Protein AF-A0A9X0B6I1-F1 (afdb_monomer_lite)

Foldseek 3Di:
DDDDDPDPDDDDVVVVVVVVVVVVVVVVVVVVPDPDDDDDDDDDDDPPPPPPPPPQDDDDPPVVVVVVPDDPDPDPPPLLVVLVVLLVVLFADPVCLLVLCVLLQNNDPVSVSQLVCVLVVNNDPPLPPPPPPDVPPDDDDDDPDDDPVCPVVVVVVSVVVVSVVSVNSSVSNVLLSVLVSLLVLLCVLVVCVVVPNDLVVSVVVVCVVPNVPDDSVLSVLSNQLSVVLVVQLVLCCVSPCPPVSVVSVSSSSSPPDRNSNNSNSVSVVCVVPPDDPPPPDDDDPDDDDDD

Structure (mmCIF, N/CA/C/O backbone):
data_AF-A0A9X0B6I1-F1
#
_entry.id   AF-A0A9X0B6I1-F1
#
loop_
_atom_site.group_PDB
_atom_site.id
_atom_site.type_symbol
_atom_site.label_atom_id
_atom_site.label_alt_id
_atom_site.label_comp_id
_atom_site.label_asym_id
_atom_site.label_entity_id
_atom_site.label_seq_id
_atom_site.pdbx_PDB_ins_code
_atom_site.Cartn_x
_atom_site.Cartn_y
_atom_site.Cartn_z
_atom_site.occupancy
_atom_site.B_iso_or_equiv
_atom_site.auth_seq_id
_atom_site.auth_comp_id
_atom_site.auth_asym_id
_atom_site.auth_atom_id
_atom_site.pdbx_PDB_model_num
ATOM 1 N N . MET A 1 1 ? -23.312 -19.377 19.115 1.00 42.31 1 MET A N 1
ATOM 2 C CA . MET A 1 1 ? -22.927 -19.481 17.690 1.00 42.31 1 MET A CA 1
ATOM 3 C C . MET A 1 1 ? -21.408 -19.461 17.615 1.00 42.31 1 MET A C 1
ATOM 5 O O . MET A 1 1 ? -20.817 -18.448 17.965 1.00 42.31 1 MET A O 1
ATOM 9 N N . GLY A 1 2 ? -20.778 -20.598 17.305 1.00 50.81 2 GLY A N 1
ATOM 10 C CA . GLY A 1 2 ? -19.320 -20.675 17.167 1.00 50.81 2 GLY A CA 1
ATOM 11 C C . GLY A 1 2 ? -18.886 -19.967 15.888 1.00 50.81 2 GLY A C 1
ATOM 12 O O . GLY A 1 2 ? -19.530 -20.140 14.861 1.00 50.81 2 GLY A O 1
ATOM 13 N N . LYS A 1 3 ? -17.845 -19.133 15.957 1.00 65.69 3 LYS A N 1
ATOM 14 C CA . LYS A 1 3 ? -17.250 -18.519 14.764 1.00 65.69 3 LYS A CA 1
ATOM 15 C C . LYS A 1 3 ? -16.659 -19.635 13.905 1.00 65.69 3 LYS A C 1
ATOM 17 O O . LYS A 1 3 ? -15.822 -20.389 14.404 1.00 65.69 3 LYS A O 1
ATOM 22 N N . ASP A 1 4 ? -17.085 -19.731 12.650 1.00 81.00 4 ASP A N 1
ATOM 23 C CA . ASP A 1 4 ? -16.513 -20.690 11.711 1.00 81.00 4 ASP A CA 1
ATOM 24 C C . ASP A 1 4 ? -15.012 -20.426 11.562 1.00 81.00 4 ASP A C 1
ATOM 26 O O . ASP A 1 4 ? -14.565 -19.311 11.278 1.00 81.00 4 ASP A O 1
ATOM 30 N N . ARG A 1 5 ? -14.216 -21.461 11.830 1.00 83.94 5 ARG A N 1
ATOM 31 C CA . ARG A 1 5 ? -12.761 -21.417 11.704 1.00 83.94 5 ARG A CA 1
ATOM 32 C C . ARG A 1 5 ? -12.376 -21.759 10.272 1.00 83.94 5 ARG A C 1
ATOM 34 O O . ARG A 1 5 ? -12.898 -22.705 9.696 1.00 83.94 5 ARG A O 1
ATOM 41 N N . VAL A 1 6 ? -11.413 -21.014 9.731 1.00 87.56 6 VAL A N 1
ATOM 42 C CA . VAL A 1 6 ? -10.889 -21.180 8.362 1.00 87.56 6 VAL A CA 1
ATOM 43 C C . VAL A 1 6 ? -10.339 -22.589 8.109 1.00 87.56 6 VAL A C 1
ATOM 45 O O . VAL A 1 6 ? -10.430 -23.093 6.993 1.00 87.56 6 VAL A O 1
ATOM 48 N N . PHE A 1 7 ? -9.791 -23.245 9.135 1.00 89.81 7 PHE A N 1
ATOM 49 C CA . PHE A 1 7 ? -9.357 -24.638 9.051 1.00 89.81 7 PHE A CA 1
ATOM 50 C C . PHE A 1 7 ? -10.201 -25.529 9.965 1.00 89.81 7 PHE A C 1
ATOM 52 O O . PHE A 1 7 ? -10.558 -25.093 11.066 1.00 89.81 7 PHE A O 1
ATOM 59 N N . PRO A 1 8 ? -10.468 -26.786 9.559 1.00 87.00 8 PRO A N 1
ATOM 60 C CA . PRO A 1 8 ? -11.179 -27.759 10.380 1.00 87.00 8 PRO A CA 1
ATOM 61 C C . PRO A 1 8 ? -10.300 -28.187 11.565 1.00 87.00 8 PRO A C 1
ATOM 63 O O . PRO A 1 8 ? -9.662 -29.236 11.555 1.00 87.00 8 PRO A O 1
ATOM 66 N N . PHE A 1 9 ? -10.238 -27.342 12.593 1.00 91.19 9 PHE A N 1
ATOM 67 C CA . PHE A 1 9 ? -9.446 -27.546 13.801 1.00 91.19 9 PHE A CA 1
ATOM 68 C C . PHE A 1 9 ? -10.360 -27.600 15.027 1.00 91.19 9 PHE A C 1
ATOM 70 O O . PHE A 1 9 ? -11.044 -26.624 15.362 1.00 91.19 9 PHE A O 1
ATOM 77 N N . LYS A 1 10 ? -10.344 -28.741 15.722 1.00 91.81 10 LYS A N 1
ATOM 78 C CA . LYS A 1 10 ? -11.089 -28.965 16.966 1.00 91.81 10 LYS A CA 1
ATOM 79 C C . LYS A 1 10 ? -10.175 -28.675 18.159 1.00 91.81 10 LYS A C 1
ATOM 81 O O . LYS A 1 10 ? -9.172 -29.350 18.342 1.00 91.81 10 LYS A O 1
ATOM 86 N N . GLY A 1 11 ? -10.520 -27.672 18.964 1.00 91.19 11 GLY A N 1
ATOM 87 C CA . GLY A 1 11 ? -9.751 -27.289 20.155 1.00 91.19 11 GLY A CA 1
ATOM 88 C C . GLY A 1 11 ? -10.104 -25.888 20.664 1.00 91.19 11 GLY A C 1
ATOM 89 O O . GLY A 1 11 ? -10.863 -25.183 19.997 1.00 91.19 11 GLY A O 1
ATOM 90 N N . PRO A 1 12 ? -9.589 -25.454 21.824 1.00 94.81 12 PRO A N 1
ATOM 91 C CA . PRO A 1 12 ? -9.758 -24.079 22.297 1.00 94.81 12 PRO A CA 1
ATOM 92 C C . PRO A 1 12 ? -9.030 -23.080 21.380 1.00 94.81 12 PRO A C 1
ATOM 94 O O . PRO A 1 12 ? -8.124 -23.461 20.639 1.00 94.81 12 PRO A O 1
ATOM 97 N N . ASP A 1 13 ? -9.405 -21.798 21.433 1.00 86.94 13 ASP A N 1
ATOM 98 C CA . ASP A 1 13 ? -8.849 -20.756 20.548 1.00 86.94 13 ASP A CA 1
ATOM 99 C C . ASP A 1 13 ? -7.324 -20.632 20.655 1.00 86.94 13 ASP A C 1
ATOM 101 O O . ASP A 1 13 ? -6.655 -20.480 19.638 1.00 86.94 13 ASP A O 1
ATOM 105 N N . ARG A 1 14 ? -6.760 -20.803 21.857 1.00 88.94 14 ARG A N 1
ATOM 106 C CA . ARG A 1 14 ? -5.303 -20.809 22.069 1.00 88.94 14 ARG A CA 1
ATOM 107 C C . ARG A 1 14 ? -4.602 -21.880 21.226 1.00 88.94 14 ARG A C 1
ATOM 109 O O . ARG A 1 14 ? -3.645 -21.581 20.529 1.00 88.94 14 ARG A O 1
ATOM 116 N N . ALA A 1 15 ? -5.143 -23.098 21.210 1.00 90.88 15 ALA A N 1
ATOM 117 C CA . ALA A 1 15 ? -4.589 -24.188 20.411 1.00 90.88 15 ALA A CA 1
ATOM 118 C C . ALA A 1 15 ? -4.785 -23.963 18.899 1.00 90.88 15 ALA A C 1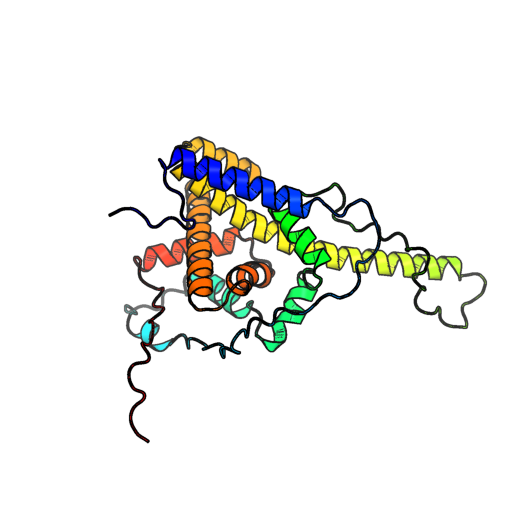
ATOM 120 O O . ALA A 1 15 ? -3.987 -24.441 18.096 1.00 90.88 15 ALA A O 1
ATOM 121 N N . TYR A 1 16 ? -5.834 -23.228 18.506 1.00 93.62 16 TYR A N 1
ATOM 122 C CA . TYR A 1 16 ? -6.054 -22.848 17.111 1.00 93.62 16 TYR A CA 1
ATOM 123 C C . TYR A 1 16 ? -5.037 -21.803 16.639 1.00 93.62 16 TYR A C 1
ATOM 125 O O . TYR A 1 16 ? -4.528 -21.920 15.527 1.00 93.62 16 TYR A O 1
ATOM 133 N N . ILE A 1 17 ? -4.690 -20.831 17.488 1.00 87.38 17 ILE A N 1
ATOM 134 C CA . ILE A 1 17 ? -3.626 -19.856 17.211 1.00 87.38 17 ILE A CA 1
ATOM 135 C C . ILE A 1 17 ? -2.279 -20.577 17.060 1.00 87.38 17 ILE A C 1
ATOM 137 O O . ILE A 1 17 ? -1.647 -20.434 16.016 1.00 87.38 17 ILE A O 1
ATOM 141 N N . ASP A 1 18 ? -1.910 -21.454 18.002 1.00 88.50 18 ASP A N 1
ATOM 142 C CA . ASP A 1 18 ? -0.667 -22.243 17.920 1.00 88.50 18 ASP A CA 1
ATOM 143 C C . ASP A 1 18 ? -0.601 -23.112 16.646 1.00 88.50 18 ASP A C 1
ATOM 145 O O . ASP A 1 18 ? 0.471 -23.384 16.095 1.00 88.50 18 ASP A O 1
ATOM 149 N N . TYR A 1 19 ? -1.755 -23.600 16.179 1.00 94.12 19 TYR A N 1
ATOM 150 C CA . TYR A 1 19 ? -1.877 -24.339 14.923 1.00 94.12 19 TYR A CA 1
ATOM 151 C C . TYR A 1 19 ? -1.638 -23.437 13.701 1.00 94.12 19 TYR A C 1
ATOM 153 O O . TYR A 1 19 ? -0.915 -23.830 12.780 1.00 94.12 19 TYR A O 1
ATOM 161 N N . LEU A 1 20 ? -2.205 -22.226 13.689 1.00 91.88 20 LEU A N 1
ATOM 162 C CA . LEU A 1 20 ? -2.000 -21.246 12.619 1.00 91.88 20 LEU A CA 1
ATOM 163 C C . LEU A 1 20 ? -0.543 -20.773 12.552 1.00 91.88 20 LEU A C 1
ATOM 165 O O . LEU A 1 20 ? 0.017 -20.706 11.458 1.00 91.88 20 LEU A O 1
ATOM 169 N N . GLU A 1 21 ? 0.091 -20.517 13.696 1.00 90.12 21 GLU A N 1
ATOM 170 C CA . GLU A 1 21 ? 1.505 -20.132 13.770 1.00 90.12 21 GLU A CA 1
ATOM 171 C C . GLU A 1 21 ? 2.414 -21.235 13.219 1.00 90.12 21 GLU A C 1
ATOM 173 O O . GLU A 1 21 ? 3.269 -20.970 12.373 1.00 90.12 21 GLU A O 1
ATOM 178 N N . ARG A 1 22 ? 2.177 -22.502 13.589 1.00 89.94 22 ARG A N 1
ATOM 179 C CA . ARG A 1 22 ? 2.925 -23.643 13.031 1.00 89.94 22 ARG A CA 1
ATOM 180 C C . ARG A 1 22 ? 2.744 -23.789 11.522 1.00 89.94 22 ARG A C 1
ATOM 182 O O . ARG A 1 22 ? 3.712 -24.070 10.811 1.00 89.94 22 ARG A O 1
ATOM 189 N N . ARG A 1 23 ? 1.527 -23.580 11.012 1.00 90.88 23 ARG A N 1
ATOM 190 C CA . ARG A 1 23 ? 1.243 -23.581 9.566 1.00 90.88 23 ARG A CA 1
ATOM 191 C C . ARG A 1 23 ? 1.975 -22.443 8.854 1.00 90.88 23 ARG A C 1
ATOM 193 O O . ARG A 1 23 ? 2.542 -22.682 7.790 1.00 90.88 23 ARG A O 1
ATOM 200 N N . LEU A 1 24 ? 2.013 -21.251 9.452 1.00 80.38 24 LEU A N 1
ATOM 201 C CA . LEU A 1 24 ? 2.740 -20.099 8.920 1.00 80.38 24 LEU A CA 1
ATOM 202 C C . LEU A 1 24 ? 4.250 -20.364 8.877 1.00 80.38 24 LEU A C 1
ATOM 204 O O . LEU A 1 24 ? 4.862 -20.174 7.831 1.00 80.38 24 LEU A O 1
ATOM 208 N N . VAL A 1 25 ? 4.836 -20.879 9.963 1.00 80.88 25 VAL A N 1
ATOM 209 C CA . VAL A 1 25 ? 6.259 -21.261 10.007 1.00 80.88 25 VAL A CA 1
ATOM 210 C C . VAL A 1 25 ? 6.568 -22.315 8.946 1.00 80.88 25 VAL A C 1
ATOM 212 O O . VAL A 1 25 ? 7.523 -22.157 8.199 1.00 80.88 25 VAL A O 1
ATOM 215 N N . THR A 1 26 ? 5.724 -23.341 8.802 1.00 84.81 26 THR A N 1
ATOM 216 C CA . THR A 1 26 ? 5.906 -24.390 7.782 1.00 84.81 26 THR A CA 1
ATOM 217 C C . THR A 1 26 ? 5.881 -23.815 6.362 1.00 84.81 26 THR A C 1
ATOM 219 O O . THR A 1 26 ? 6.725 -24.161 5.532 1.00 84.81 26 THR A O 1
ATOM 222 N N . ALA A 1 27 ? 4.946 -22.904 6.077 1.00 78.69 27 ALA A N 1
ATOM 223 C CA . ALA A 1 27 ? 4.870 -22.221 4.789 1.00 78.69 27 ALA A CA 1
ATOM 224 C C . ALA A 1 27 ? 6.106 -21.338 4.540 1.00 78.69 27 ALA A C 1
ATOM 226 O O . ALA A 1 27 ? 6.677 -21.371 3.452 1.00 78.69 27 ALA A O 1
ATOM 227 N N . LEU A 1 28 ? 6.569 -20.603 5.556 1.00 67.06 28 LEU A N 1
ATOM 228 C CA . LEU A 1 28 ? 7.768 -19.765 5.476 1.00 67.06 28 LEU A CA 1
ATOM 229 C C . LEU A 1 28 ? 9.053 -20.588 5.303 1.00 67.06 28 LEU A C 1
ATOM 231 O O . LEU A 1 28 ? 9.926 -20.189 4.535 1.00 67.06 28 LEU A O 1
ATOM 235 N N . SER A 1 29 ? 9.167 -21.745 5.957 1.00 73.25 29 SER A N 1
ATOM 236 C CA . SER A 1 29 ? 10.282 -22.682 5.774 1.00 73.25 29 SER A CA 1
ATOM 237 C C . SER A 1 29 ? 10.285 -23.292 4.375 1.00 73.25 29 SER A C 1
ATOM 239 O O . SER A 1 29 ? 11.340 -23.378 3.753 1.00 73.25 29 SER A O 1
ATOM 241 N N . SER A 1 30 ? 9.107 -23.629 3.842 1.00 70.00 30 SER A N 1
ATOM 242 C CA . SER A 1 30 ? 8.961 -24.100 2.456 1.00 70.00 30 SER A CA 1
ATOM 243 C C . SER A 1 30 ? 9.358 -23.017 1.445 1.00 70.00 30 SER A C 1
ATOM 245 O O . SER A 1 30 ? 9.932 -23.317 0.409 1.00 70.00 30 SER A O 1
ATOM 247 N N . LEU A 1 31 ? 9.131 -21.740 1.772 1.00 65.56 31 LEU A N 1
ATOM 248 C CA . LEU A 1 31 ? 9.563 -20.594 0.963 1.00 65.56 31 LEU A CA 1
ATOM 249 C C . LEU A 1 31 ? 11.071 -20.287 1.061 1.00 65.56 31 LEU A C 1
ATOM 251 O O . LEU A 1 31 ? 11.564 -19.458 0.291 1.00 65.56 31 LEU A O 1
ATOM 255 N N . ARG A 1 32 ? 11.799 -20.898 2.009 1.00 55.47 32 ARG A N 1
ATOM 256 C CA . ARG A 1 32 ? 13.251 -20.720 2.206 1.00 55.47 32 ARG A CA 1
ATOM 257 C C . ARG A 1 32 ? 14.106 -21.838 1.590 1.00 55.47 32 ARG A C 1
ATOM 259 O O . ARG A 1 32 ? 15.326 -21.697 1.566 1.00 55.47 32 ARG A O 1
ATOM 266 N N . LEU A 1 33 ? 13.508 -22.897 1.049 1.00 48.12 33 LEU A N 1
ATOM 267 C CA . LEU A 1 33 ? 14.216 -23.975 0.353 1.00 48.12 33 LEU A CA 1
ATOM 268 C C . LEU A 1 33 ? 14.240 -23.718 -1.157 1.00 48.12 33 LEU A C 1
ATOM 270 O O . LEU A 1 33 ? 13.407 -24.239 -1.879 1.00 48.12 33 LEU A O 1
ATOM 274 N N . ASP A 1 34 ? 15.167 -22.862 -1.594 1.00 44.84 34 ASP A N 1
ATOM 275 C CA . ASP A 1 34 ? 15.834 -23.000 -2.906 1.00 44.84 34 ASP A CA 1
ATOM 276 C C . ASP A 1 34 ? 17.056 -22.068 -3.032 1.00 44.84 34 ASP A C 1
ATOM 278 O O . ASP A 1 34 ? 17.356 -21.503 -4.082 1.00 44.84 34 ASP A O 1
ATOM 282 N N . GLN A 1 35 ? 17.795 -21.871 -1.932 1.00 48.09 35 GLN A N 1
ATOM 283 C CA . GLN A 1 35 ? 19.031 -21.074 -1.944 1.00 48.09 35 GLN A CA 1
ATOM 284 C C . GLN A 1 35 ? 20.317 -21.914 -2.054 1.00 48.09 35 GLN A C 1
ATOM 286 O O . GLN A 1 35 ? 21.412 -21.388 -1.882 1.00 48.09 35 GLN A O 1
ATOM 291 N N . GLY A 1 36 ? 20.206 -23.201 -2.387 1.00 45.06 36 GLY A N 1
ATOM 292 C CA . GLY A 1 36 ? 21.341 -24.071 -2.694 1.00 45.06 36 GLY A CA 1
ATOM 293 C C . GLY A 1 36 ? 20.919 -25.066 -3.762 1.00 45.06 36 GLY A C 1
ATOM 294 O O . GLY A 1 36 ? 20.049 -25.889 -3.509 1.00 45.06 36 GLY A O 1
ATOM 295 N N . GLY A 1 37 ? 21.463 -24.913 -4.969 1.00 52.09 37 GLY A N 1
ATOM 296 C CA . GLY A 1 37 ? 20.945 -25.567 -6.166 1.00 52.09 37 GLY A CA 1
ATOM 297 C C . GLY A 1 37 ? 20.970 -27.092 -6.139 1.00 52.09 37 GLY A C 1
ATOM 298 O O . GLY A 1 37 ? 21.821 -27.690 -5.490 1.00 52.09 37 GLY A O 1
ATOM 299 N N . LEU A 1 38 ? 20.066 -27.689 -6.922 1.00 38.25 38 LEU A N 1
ATOM 300 C CA . LEU A 1 38 ? 20.302 -28.866 -7.762 1.00 38.25 38 LEU A CA 1
ATOM 301 C C . LEU A 1 38 ? 19.107 -29.100 -8.705 1.00 38.25 38 LEU A C 1
ATOM 303 O O . LEU A 1 38 ? 17.953 -29.029 -8.303 1.00 38.25 38 LEU A O 1
ATOM 307 N N . SER A 1 39 ? 19.462 -29.373 -9.962 1.00 39.94 39 SER A N 1
ATOM 308 C CA . SER A 1 39 ? 18.790 -30.141 -11.017 1.00 39.94 39 SER A CA 1
ATOM 309 C C . SER A 1 39 ? 17.259 -30.204 -11.091 1.00 39.94 39 SER A C 1
ATOM 311 O O . SER A 1 39 ? 16.573 -30.774 -10.250 1.00 39.94 39 SER A O 1
ATOM 313 N N . ALA A 1 40 ? 16.765 -29.749 -12.245 1.00 38.12 40 ALA A N 1
ATOM 314 C CA . ALA A 1 40 ? 15.407 -29.942 -12.730 1.00 38.12 40 ALA A CA 1
ATOM 315 C C . ALA A 1 40 ? 14.939 -31.411 -12.635 1.00 38.12 40 ALA A C 1
ATOM 317 O O . ALA A 1 40 ? 15.606 -32.297 -13.180 1.00 38.12 40 ALA A O 1
ATOM 318 N N . PRO A 1 41 ? 13.762 -31.682 -12.044 1.00 41.16 41 PRO A N 1
ATOM 319 C CA . PRO A 1 41 ? 13.032 -32.906 -12.306 1.00 41.16 41 PRO A CA 1
ATOM 320 C C . PRO A 1 41 ? 12.219 -32.779 -13.603 1.00 41.16 41 PRO A C 1
ATOM 322 O O . PRO A 1 41 ? 11.643 -31.738 -13.917 1.00 41.16 41 PRO A O 1
ATOM 325 N N . ALA A 1 42 ? 12.197 -33.882 -14.349 1.00 41.84 42 ALA A N 1
ATOM 326 C CA . ALA A 1 42 ? 11.449 -34.096 -15.582 1.00 41.84 42 ALA A CA 1
ATOM 327 C C . ALA A 1 42 ? 9.927 -33.839 -15.428 1.00 41.84 42 ALA A C 1
ATOM 329 O O . ALA A 1 42 ? 9.389 -33.925 -14.321 1.00 41.84 42 ALA A O 1
ATOM 330 N N . PRO A 1 43 ? 9.213 -33.552 -16.535 1.00 47.28 43 PRO A N 1
ATOM 331 C CA . PRO A 1 43 ? 7.832 -33.090 -16.498 1.00 47.28 43 PRO A CA 1
ATOM 332 C C . PRO A 1 43 ? 6.874 -34.246 -16.195 1.00 47.28 43 PRO A C 1
ATOM 334 O O . PRO A 1 43 ? 6.673 -35.126 -17.029 1.00 47.28 43 PRO A O 1
ATOM 337 N N . TYR A 1 44 ? 6.233 -34.215 -15.026 1.00 37.34 44 TYR A N 1
ATOM 338 C CA . TYR A 1 44 ? 5.098 -35.084 -14.722 1.00 37.34 44 TYR A CA 1
ATOM 339 C C . TYR A 1 44 ? 3.798 -34.283 -14.611 1.00 37.34 44 TYR A C 1
ATOM 341 O O . TYR A 1 44 ? 3.627 -33.439 -13.739 1.00 37.34 44 TYR A O 1
ATOM 349 N N . ALA A 1 45 ? 2.920 -34.600 -15.565 1.00 37.00 45 ALA A N 1
ATOM 350 C CA . ALA A 1 45 ? 1.461 -34.596 -15.544 1.00 37.00 45 ALA A CA 1
ATOM 351 C C . ALA A 1 45 ? 0.739 -33.418 -14.862 1.00 37.00 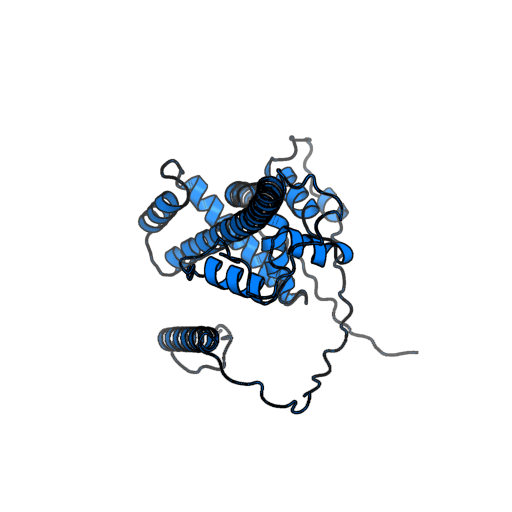45 ALA A C 1
ATOM 353 O O . ALA A 1 45 ? 0.539 -33.367 -13.651 1.00 37.00 45 ALA A O 1
ATOM 354 N N . SER A 1 46 ? 0.214 -32.534 -15.716 1.00 38.06 46 SER A N 1
ATOM 355 C CA . SER A 1 46 ? -0.845 -31.581 -15.386 1.00 38.06 46 SER A CA 1
ATOM 356 C C . SER A 1 46 ? -2.052 -32.277 -14.753 1.00 38.06 46 SER A C 1
ATOM 358 O O . SER A 1 46 ? -2.813 -32.959 -15.438 1.00 38.06 46 SER A O 1
ATOM 360 N N . HIS A 1 47 ? -2.306 -32.003 -13.475 1.00 36.59 47 HIS A N 1
ATOM 361 C CA . HIS A 1 47 ? -3.669 -32.016 -12.958 1.00 36.59 47 HIS A CA 1
ATOM 362 C C . HIS A 1 47 ? -4.348 -30.718 -13.393 1.00 36.59 47 HIS A C 1
ATOM 364 O O . HIS A 1 47 ? -4.279 -29.689 -12.722 1.00 36.59 47 HIS A O 1
ATOM 370 N N . ALA A 1 48 ? -4.987 -30.778 -14.561 1.00 34.59 48 ALA A N 1
ATOM 371 C CA . ALA A 1 48 ? -5.934 -29.777 -15.012 1.00 34.59 48 ALA A CA 1
ATOM 372 C C . ALA A 1 48 ? -7.139 -29.772 -14.058 1.00 34.59 48 ALA A C 1
ATOM 374 O O . ALA A 1 48 ? -8.127 -30.477 -14.259 1.00 34.59 48 ALA A O 1
ATOM 375 N N . HIS A 1 49 ? -7.069 -28.968 -13.000 1.00 35.47 49 HIS A N 1
ATOM 376 C CA . HIS A 1 49 ? -8.294 -28.423 -12.445 1.00 35.47 49 HIS A CA 1
ATOM 377 C C . HIS A 1 49 ? -8.832 -27.445 -13.482 1.00 35.47 49 HIS A C 1
ATOM 379 O O . HIS A 1 49 ? -8.221 -26.409 -13.740 1.00 35.47 49 HIS A O 1
ATOM 385 N N . ASN A 1 50 ? -9.958 -27.816 -14.094 1.00 36.53 50 ASN A N 1
ATOM 386 C CA . ASN A 1 50 ? -10.810 -26.937 -14.882 1.00 36.53 50 ASN A CA 1
ATOM 387 C C . ASN A 1 50 ? -11.205 -25.732 -14.016 1.00 36.53 50 ASN A C 1
ATOM 389 O O . ASN A 1 50 ? -12.261 -25.713 -13.383 1.00 36.53 50 ASN A O 1
ATOM 393 N N . LEU A 1 51 ? -10.333 -24.727 -13.963 1.00 43.50 51 LEU A N 1
ATOM 394 C CA . LEU A 1 51 ? -10.685 -23.376 -13.571 1.00 43.50 51 LEU A CA 1
ATOM 395 C C . LEU A 1 51 ? -11.581 -22.866 -14.687 1.00 43.50 51 LEU A C 1
ATOM 397 O O . LEU A 1 51 ? -11.115 -22.348 -15.700 1.00 43.50 51 LEU A O 1
ATOM 401 N N . SER A 1 52 ? -12.879 -23.116 -14.502 1.00 37.88 52 SER A N 1
ATOM 402 C CA . SER A 1 52 ? -13.950 -22.477 -15.247 1.00 37.88 52 SER A CA 1
ATOM 403 C C . SER A 1 52 ? -13.555 -21.024 -15.449 1.00 37.88 52 SER A C 1
ATOM 405 O O . SER A 1 52 ? -13.286 -20.317 -14.476 1.00 37.88 52 SER A O 1
ATOM 407 N N . THR A 1 53 ? -13.466 -20.620 -16.712 1.00 41.06 53 THR A N 1
ATOM 408 C CA . THR A 1 53 ? -13.204 -19.260 -17.174 1.00 41.06 53 THR A CA 1
ATOM 409 C C . THR A 1 53 ? -14.386 -18.395 -16.739 1.00 41.06 53 THR A C 1
ATOM 411 O O . THR A 1 53 ? -15.270 -18.063 -17.520 1.00 41.06 53 THR A O 1
ATOM 414 N N . GLY A 1 54 ? -14.485 -18.146 -15.434 1.00 39.25 54 GLY A N 1
ATOM 415 C CA . GLY A 1 54 ? -15.508 -17.320 -14.830 1.00 39.25 54 GLY A CA 1
ATOM 416 C C . GLY A 1 54 ? -15.244 -15.908 -15.297 1.00 39.25 54 GLY A C 1
ATOM 417 O O . GLY A 1 54 ? -14.314 -15.268 -14.812 1.00 39.25 54 GLY A O 1
ATOM 418 N N . GLY A 1 55 ? -16.017 -15.466 -16.288 1.00 36.84 55 GLY A N 1
ATOM 419 C CA . GLY A 1 55 ? -15.992 -14.091 -16.752 1.00 36.84 55 GLY A CA 1
ATOM 420 C C . GLY A 1 55 ? -16.124 -13.163 -15.551 1.00 36.84 55 GLY A C 1
ATOM 421 O O . GLY A 1 55 ? -17.049 -13.297 -14.750 1.00 36.84 55 GLY A O 1
ATOM 422 N N . TYR A 1 56 ? -15.160 -12.262 -15.399 1.00 44.53 56 TYR A N 1
ATOM 423 C CA . TYR A 1 56 ? -15.195 -11.247 -14.361 1.00 44.53 56 TYR A CA 1
ATOM 424 C C . TYR A 1 56 ? -16.456 -10.401 -14.557 1.00 44.53 56 TYR A C 1
ATOM 426 O O . TYR A 1 56 ? -16.632 -9.766 -15.597 1.00 44.53 56 TYR A O 1
ATOM 434 N N . GLN A 1 57 ? -17.357 -10.405 -13.575 1.00 38.38 57 GLN A N 1
ATOM 435 C CA . GLN A 1 57 ? -18.514 -9.521 -13.600 1.00 38.38 57 GLN A CA 1
ATOM 436 C C . GLN A 1 57 ? -18.097 -8.183 -12.992 1.00 38.38 57 GLN A C 1
ATOM 438 O O . GLN A 1 57 ? -17.864 -8.069 -11.788 1.00 38.38 57 GLN A O 1
ATOM 443 N N . PHE A 1 58 ? -17.967 -7.164 -13.838 1.00 42.78 58 PHE A N 1
ATOM 444 C CA . PHE A 1 58 ? -17.719 -5.806 -13.378 1.00 42.78 58 PHE A CA 1
ATOM 445 C C . PHE A 1 58 ? -18.956 -5.301 -12.636 1.00 42.78 58 PHE A C 1
ATOM 447 O O . PHE A 1 58 ? -20.042 -5.201 -13.203 1.00 42.78 58 PHE A O 1
ATOM 454 N N . ILE A 1 59 ? -18.793 -4.989 -11.350 1.00 45.34 59 ILE A N 1
ATOM 455 C CA . ILE A 1 59 ? -19.833 -4.316 -10.575 1.00 45.34 59 ILE A CA 1
ATOM 456 C C . ILE A 1 59 ? -19.808 -2.847 -10.991 1.00 45.34 59 ILE A C 1
ATOM 458 O O . ILE A 1 59 ? -18.916 -2.091 -10.601 1.00 45.34 59 ILE A O 1
ATOM 462 N N . GLU A 1 60 ? -20.780 -2.447 -11.808 1.00 41.16 60 GLU A N 1
ATOM 463 C CA . GLU A 1 60 ? -20.973 -1.051 -12.176 1.00 41.16 60 GLU A CA 1
ATOM 464 C C . GLU A 1 60 ? -21.390 -0.259 -10.930 1.00 41.16 60 GLU A C 1
ATOM 466 O O . GLU A 1 60 ? -22.470 -0.432 -10.358 1.00 41.16 60 GLU A O 1
ATOM 471 N N . CYS A 1 61 ? -20.481 0.589 -10.456 1.00 39.41 61 CYS A N 1
ATOM 472 C CA . CYS A 1 61 ? -20.702 1.403 -9.274 1.00 39.41 61 CYS A CA 1
ATOM 473 C C . CYS A 1 61 ? -21.661 2.541 -9.649 1.00 39.41 61 CYS A C 1
ATOM 475 O O . CYS A 1 61 ? -21.214 3.554 -10.176 1.00 39.41 61 CYS A O 1
ATOM 477 N N . ASN A 1 62 ? -22.971 2.362 -9.425 1.00 47.31 62 ASN A N 1
ATOM 478 C CA . ASN A 1 62 ? -23.998 3.333 -9.816 1.00 47.31 62 ASN A CA 1
ATOM 479 C C . ASN A 1 62 ? -23.783 4.690 -9.103 1.00 47.31 62 ASN A C 1
ATOM 481 O O . ASN A 1 62 ? -24.105 4.826 -7.915 1.00 47.31 62 ASN A O 1
ATOM 485 N N . PRO A 1 63 ? -23.303 5.733 -9.807 1.00 46.94 63 PRO A N 1
ATOM 486 C CA . PRO A 1 63 ? -23.006 7.020 -9.189 1.00 46.94 63 PRO A CA 1
ATOM 487 C C . PRO A 1 63 ? -24.276 7.835 -8.890 1.00 46.94 63 PRO A C 1
ATOM 489 O O . PRO A 1 63 ? -24.203 8.835 -8.175 1.00 46.94 63 PRO A O 1
ATOM 492 N N . GLN A 1 64 ? -25.445 7.439 -9.413 1.00 46.59 64 GLN A N 1
ATOM 493 C CA . GLN A 1 64 ? -26.708 8.156 -9.208 1.00 46.59 64 GLN A CA 1
ATOM 494 C C . GLN A 1 64 ? -27.333 7.876 -7.838 1.00 46.59 64 GLN A C 1
ATOM 496 O O . GLN A 1 64 ? -27.889 8.796 -7.239 1.00 46.59 64 GLN A O 1
ATOM 501 N N . ALA A 1 65 ? -27.154 6.675 -7.277 1.00 52.12 65 ALA A N 1
ATOM 502 C CA . ALA A 1 65 ? -27.606 6.365 -5.916 1.00 52.12 65 ALA A CA 1
ATOM 503 C C . ALA A 1 65 ? -26.903 7.238 -4.853 1.00 52.12 65 ALA A C 1
ATOM 505 O O . ALA A 1 65 ? -27.474 7.547 -3.812 1.00 52.12 65 ALA A O 1
ATOM 506 N N . ALA A 1 66 ? -25.683 7.709 -5.138 1.00 51.50 66 ALA A N 1
ATOM 507 C CA . ALA A 1 66 ? -24.950 8.630 -4.270 1.00 51.50 66 ALA A CA 1
ATOM 508 C C . ALA A 1 66 ? -25.420 10.096 -4.379 1.00 51.50 66 ALA A C 1
ATOM 510 O O . ALA A 1 66 ? -25.119 10.891 -3.488 1.00 51.50 66 ALA A O 1
ATOM 511 N N . LYS A 1 67 ? -26.141 10.466 -5.449 1.00 50.72 67 LYS A N 1
ATOM 512 C CA . LYS A 1 67 ? -26.634 11.838 -5.669 1.00 50.72 67 LYS A CA 1
ATOM 513 C C . LYS A 1 67 ? -27.932 12.139 -4.917 1.00 50.72 67 LYS A C 1
ATOM 515 O O . LYS A 1 67 ? -28.176 13.296 -4.604 1.00 50.72 67 LYS A O 1
ATOM 520 N N . GLN A 1 68 ? -28.730 11.126 -4.580 1.00 53.38 68 GLN A N 1
ATOM 521 C CA . GLN A 1 68 ? -30.024 11.311 -3.904 1.00 53.38 68 GLN A CA 1
ATOM 522 C C . GLN A 1 68 ? -29.921 11.580 -2.389 1.00 53.38 68 GLN A C 1
ATOM 524 O O . GLN A 1 68 ? -30.934 11.828 -1.748 1.00 53.38 68 GLN A O 1
ATOM 529 N N . ALA A 1 69 ? -28.714 11.577 -1.816 1.00 50.56 69 ALA A N 1
ATOM 530 C CA . ALA A 1 69 ? -28.476 11.797 -0.385 1.00 50.56 69 ALA A CA 1
ATOM 531 C C . ALA A 1 69 ? -27.740 13.120 -0.072 1.00 50.56 69 ALA A C 1
ATOM 533 O O . ALA A 1 69 ? -27.028 13.198 0.930 1.00 50.56 69 ALA A O 1
ATOM 534 N N . GLN A 1 70 ? -27.836 14.147 -0.927 1.00 47.22 70 GLN A N 1
ATOM 535 C CA . GLN A 1 70 ? -27.155 15.426 -0.682 1.00 47.22 70 GLN A CA 1
ATOM 536 C C . GLN A 1 70 ? -28.049 16.440 0.056 1.00 47.22 70 GLN A C 1
ATOM 538 O O . GLN A 1 70 ? -29.094 16.803 -0.475 1.00 47.22 70 GLN A O 1
ATOM 543 N N . PRO A 1 71 ? -27.641 16.937 1.241 1.00 48.34 71 PRO A N 1
ATOM 544 C CA . PRO A 1 71 ? -28.237 18.120 1.853 1.00 48.34 71 PRO A CA 1
ATOM 545 C C . PRO A 1 71 ? -27.791 19.408 1.135 1.00 48.34 71 PRO A C 1
ATOM 547 O O . PRO A 1 71 ? -26.677 19.494 0.611 1.00 48.34 71 PRO A O 1
ATOM 550 N N . ASP A 1 72 ? -28.667 20.415 1.148 1.00 53.62 72 ASP A N 1
ATOM 551 C CA . ASP A 1 72 ? -28.539 21.713 0.472 1.00 53.62 72 ASP A CA 1
ATOM 552 C C . ASP A 1 72 ? -27.372 22.577 0.995 1.00 53.62 72 ASP A C 1
ATOM 554 O O . ASP A 1 72 ? -27.545 23.472 1.821 1.00 53.62 72 ASP A O 1
ATOM 558 N N . LYS A 1 73 ? -26.152 22.321 0.510 1.00 51.03 73 LYS A N 1
ATOM 559 C CA . LYS A 1 73 ? -25.093 23.327 0.282 1.00 51.03 73 LYS A CA 1
ATOM 560 C C . LYS A 1 73 ? -23.885 22.665 -0.390 1.00 51.03 73 LYS A C 1
ATOM 562 O O . LYS A 1 73 ? -23.415 21.641 0.110 1.00 51.03 73 LYS A O 1
ATOM 567 N N . PRO A 1 74 ? -23.299 23.250 -1.454 1.00 45.25 74 PRO A N 1
ATOM 568 C CA . PRO A 1 74 ? -22.065 22.742 -2.038 1.00 45.25 74 PRO A CA 1
ATOM 569 C C . PRO A 1 74 ? -20.890 23.121 -1.127 1.00 45.25 74 PRO A C 1
ATOM 571 O O . PRO A 1 74 ? -20.150 24.068 -1.385 1.00 45.25 74 PRO A O 1
ATOM 574 N N . ALA A 1 75 ? -20.732 22.396 -0.019 1.00 60.22 75 ALA A N 1
ATOM 575 C CA . ALA A 1 75 ? -19.479 22.386 0.715 1.00 60.22 75 ALA A CA 1
ATOM 576 C C . ALA A 1 75 ? -18.396 21.887 -0.248 1.00 60.22 75 ALA A C 1
ATOM 578 O O . ALA A 1 75 ? -18.592 20.886 -0.946 1.00 60.22 75 ALA A O 1
ATOM 579 N N . THR A 1 76 ? -17.274 22.603 -0.309 1.00 56.28 76 THR A N 1
ATOM 580 C CA . THR A 1 76 ? -16.058 22.182 -1.012 1.00 56.28 76 THR A CA 1
ATOM 581 C C . THR A 1 76 ? -15.864 20.676 -0.824 1.00 56.28 76 THR A C 1
ATOM 583 O O . THR A 1 76 ? -15.954 20.208 0.317 1.00 56.28 76 THR A O 1
ATOM 586 N N . PRO A 1 77 ? -15.652 19.892 -1.903 1.00 61.06 77 PRO A N 1
ATOM 587 C CA . PRO A 1 77 ? -15.574 18.445 -1.792 1.00 61.06 77 PRO A CA 1
ATOM 588 C C . PRO A 1 77 ? -14.500 18.120 -0.769 1.00 61.06 77 PRO A C 1
ATOM 590 O O . PRO A 1 77 ? -13.332 18.469 -0.953 1.00 61.06 77 PRO A O 1
ATOM 593 N N . ALA A 1 78 ? -14.931 17.517 0.339 1.00 75.19 78 ALA A N 1
ATOM 594 C CA . ALA A 1 78 ? -14.064 17.244 1.466 1.00 75.19 78 ALA A CA 1
ATOM 595 C C . ALA A 1 78 ? -12.797 16.551 0.954 1.00 75.19 78 ALA A C 1
ATOM 597 O O . ALA A 1 78 ? -12.883 15.665 0.101 1.00 75.19 78 ALA A O 1
ATOM 598 N N . THR A 1 79 ? -11.627 16.971 1.443 1.00 78.69 79 THR A N 1
ATOM 599 C CA . THR A 1 79 ? -10.297 16.547 0.966 1.00 78.69 79 THR A CA 1
ATOM 600 C C . THR A 1 79 ? -10.195 15.038 0.737 1.00 78.69 79 THR A C 1
ATOM 602 O O . THR A 1 79 ? -9.542 14.590 -0.205 1.00 78.69 79 THR A O 1
ATOM 605 N N . TRP A 1 80 ? -10.911 14.254 1.545 1.00 77.38 80 TRP A N 1
ATOM 606 C CA . TRP A 1 80 ? -10.980 12.811 1.398 1.00 77.38 80 TRP A CA 1
ATOM 607 C C . TRP A 1 80 ? -11.592 12.316 0.093 1.00 77.38 80 TRP A C 1
ATOM 609 O O . TRP A 1 80 ? -11.087 11.363 -0.489 1.00 77.38 80 TRP A O 1
ATOM 619 N N . SER A 1 81 ? -12.649 12.964 -0.390 1.00 79.88 81 SER A N 1
ATOM 620 C CA . SER A 1 81 ? -13.320 12.581 -1.627 1.00 79.88 81 SER A CA 1
ATOM 621 C C . SER A 1 81 ? -12.374 12.778 -2.805 1.00 79.88 81 SER A C 1
ATOM 623 O O . SER A 1 81 ? -12.242 11.891 -3.643 1.00 79.88 81 SER A O 1
ATOM 625 N N . LYS A 1 82 ? -11.627 13.891 -2.827 1.00 84.88 82 LYS A N 1
ATOM 626 C CA . LYS A 1 82 ? -10.601 14.136 -3.848 1.00 84.88 82 LYS A CA 1
ATOM 627 C C . LYS A 1 82 ? -9.510 13.062 -3.818 1.00 84.88 82 LYS A C 1
ATOM 629 O O . LYS A 1 82 ? -9.158 12.536 -4.868 1.00 84.88 82 LYS A O 1
ATOM 634 N N . GLN A 1 83 ? -8.997 12.718 -2.636 1.00 80.81 83 GLN A N 1
ATOM 635 C CA . GLN A 1 83 ? -7.965 11.683 -2.498 1.00 80.81 83 GLN A CA 1
ATOM 636 C C . GLN A 1 83 ? -8.479 10.297 -2.904 1.00 80.81 83 GLN A C 1
ATOM 638 O O . GLN A 1 83 ? -7.800 9.589 -3.639 1.00 80.81 83 GLN A O 1
ATOM 643 N N . PHE A 1 84 ? -9.711 9.949 -2.533 1.00 82.00 84 PHE A N 1
ATOM 644 C CA . PHE A 1 84 ? -10.331 8.694 -2.945 1.00 82.00 84 PHE A CA 1
ATOM 645 C C . PHE A 1 84 ? -10.540 8.612 -4.462 1.00 82.00 84 PHE A C 1
ATOM 647 O O . PHE A 1 84 ? -10.186 7.611 -5.074 1.00 82.00 84 PHE A O 1
ATOM 654 N N . HIS A 1 85 ? -11.046 9.671 -5.100 1.00 84.88 85 HIS A N 1
ATOM 655 C CA . HIS A 1 85 ? -11.178 9.696 -6.560 1.00 84.88 85 HIS A CA 1
ATOM 656 C C . HIS A 1 85 ? -9.819 9.627 -7.259 1.00 84.88 85 HIS A C 1
ATOM 658 O O . HIS A 1 85 ? -9.707 8.987 -8.300 1.00 84.88 85 HIS A O 1
ATOM 664 N N . ASN A 1 86 ? -8.785 10.259 -6.698 1.00 85.12 86 ASN A N 1
ATOM 665 C CA . ASN A 1 86 ? -7.428 10.138 -7.222 1.00 85.12 86 ASN A CA 1
ATOM 666 C C . ASN A 1 86 ? -6.918 8.698 -7.114 1.00 85.12 86 ASN A C 1
ATOM 668 O O . ASN A 1 86 ? -6.360 8.201 -8.083 1.00 85.12 86 ASN A O 1
ATOM 672 N N . PHE A 1 87 ? -7.164 8.024 -5.988 1.00 85.12 87 PHE A N 1
ATOM 673 C CA . PHE A 1 87 ? -6.849 6.608 -5.823 1.00 85.12 87 PHE A CA 1
ATOM 674 C C . PHE A 1 87 ? -7.588 5.743 -6.850 1.00 85.12 87 PHE A C 1
ATOM 676 O O . PHE A 1 87 ? -6.955 4.963 -7.546 1.00 85.12 87 PHE A O 1
ATOM 683 N N . LEU A 1 88 ? -8.900 5.932 -7.031 1.00 87.81 88 LEU A N 1
ATOM 684 C CA . LEU A 1 88 ? -9.664 5.180 -8.034 1.00 87.81 88 LEU A CA 1
ATOM 685 C C . LEU A 1 88 ? -9.144 5.405 -9.460 1.00 87.81 88 LEU A C 1
ATOM 687 O O . LEU A 1 88 ? -9.093 4.466 -10.245 1.00 87.81 88 LEU A O 1
ATOM 691 N N . LYS A 1 89 ? -8.724 6.633 -9.789 1.00 88.25 89 LYS A N 1
ATOM 692 C CA . LYS A 1 89 ? -8.088 6.957 -11.076 1.00 88.25 89 LYS A CA 1
ATOM 693 C C . LYS A 1 89 ? -6.680 6.373 -11.217 1.00 88.25 89 LYS A C 1
ATOM 695 O O . LYS A 1 89 ? -6.209 6.230 -12.340 1.00 88.25 89 LYS A O 1
ATOM 700 N N . ALA A 1 90 ? -6.010 6.088 -10.102 1.00 88.00 90 ALA A N 1
ATOM 701 C CA . ALA A 1 90 ? -4.693 5.463 -10.065 1.00 88.00 90 ALA A CA 1
ATOM 702 C C . ALA A 1 90 ? -4.746 3.963 -10.347 1.00 88.00 90 ALA A C 1
ATOM 704 O O . ALA A 1 90 ? -3.730 3.381 -10.723 1.00 88.00 90 ALA A O 1
ATOM 705 N N . LEU A 1 91 ? -5.905 3.336 -10.115 1.00 89.38 91 LEU A N 1
ATOM 706 C CA . LEU A 1 91 ? -6.044 1.899 -10.264 1.00 89.38 91 LEU A CA 1
ATOM 707 C C . LEU A 1 91 ? -5.787 1.491 -11.719 1.00 89.38 91 LEU A C 1
ATOM 709 O O . LEU A 1 91 ? -6.316 2.121 -12.642 1.00 89.38 91 LEU A O 1
ATOM 713 N N . PRO A 1 92 ? -4.995 0.432 -11.944 1.00 91.69 92 PRO A N 1
ATOM 714 C CA . PRO A 1 92 ? -4.788 -0.082 -13.284 1.00 91.69 92 PRO A CA 1
ATOM 715 C C . PRO A 1 92 ? -6.102 -0.601 -13.871 1.00 91.69 92 PRO A C 1
ATOM 717 O O . PRO A 1 92 ? -6.879 -1.287 -13.207 1.00 91.69 92 PRO A O 1
ATOM 720 N N . THR A 1 93 ? -6.322 -0.311 -15.152 1.00 92.19 93 THR A N 1
ATOM 721 C CA . THR A 1 93 ? -7.318 -1.030 -15.949 1.00 92.19 93 THR A CA 1
ATOM 722 C C . THR A 1 93 ? -6.823 -2.447 -16.230 1.00 92.19 93 THR A C 1
ATOM 724 O O . THR A 1 93 ? -5.631 -2.730 -16.117 1.00 92.19 93 THR A O 1
ATOM 727 N N . GLU A 1 94 ? -7.715 -3.344 -16.648 1.00 89.25 94 GLU A N 1
ATOM 728 C CA . GLU A 1 94 ? -7.333 -4.724 -16.973 1.00 89.25 94 GLU A CA 1
ATOM 729 C C . GLU A 1 94 ? -6.231 -4.790 -18.044 1.00 89.25 94 GLU A C 1
ATOM 731 O O . GLU A 1 94 ? -5.234 -5.487 -17.868 1.00 89.25 94 GLU A O 1
ATOM 736 N N . ALA A 1 95 ? -6.339 -3.974 -19.097 1.00 92.00 95 ALA A N 1
ATOM 737 C CA . ALA A 1 95 ? -5.303 -3.859 -20.124 1.00 92.00 95 ALA A CA 1
ATOM 738 C C . ALA A 1 95 ? -3.992 -3.230 -19.602 1.00 92.00 95 ALA A C 1
ATOM 740 O O . ALA A 1 95 ? -2.912 -3.552 -20.092 1.00 92.00 95 ALA A O 1
ATOM 741 N N . GLY A 1 96 ? -4.070 -2.342 -18.605 1.00 93.00 96 GLY A N 1
ATOM 742 C CA . GLY A 1 96 ? -2.921 -1.646 -18.017 1.00 93.00 96 GLY A CA 1
ATOM 743 C C . GLY A 1 96 ? -2.240 -2.387 -16.863 1.00 93.00 96 GLY A C 1
ATOM 744 O O . GLY A 1 96 ? -1.245 -1.894 -16.331 1.00 93.00 96 GLY A O 1
ATOM 745 N N . TRP A 1 97 ? -2.750 -3.553 -16.459 1.00 93.06 97 TRP A N 1
ATOM 746 C CA . TRP A 1 97 ? -2.305 -4.241 -15.245 1.00 93.06 97 TRP A CA 1
ATOM 747 C C . TRP A 1 97 ? -0.836 -4.654 -15.291 1.00 93.06 97 TRP A C 1
ATOM 749 O O . TRP A 1 97 ? -0.080 -4.400 -14.355 1.00 93.06 97 TRP A O 1
ATOM 759 N N . LEU A 1 98 ? -0.412 -5.260 -16.402 1.00 93.94 98 LEU A N 1
ATOM 760 C CA . LEU A 1 98 ? 0.966 -5.719 -16.574 1.00 93.94 98 LEU A CA 1
ATOM 761 C C . LEU A 1 98 ? 1.960 -4.551 -16.541 1.00 93.94 98 LEU A C 1
ATOM 763 O O . LEU A 1 98 ? 3.018 -4.654 -15.928 1.00 93.94 98 LEU A O 1
ATOM 767 N N . GLU A 1 99 ? 1.600 -3.426 -17.158 1.00 93.75 99 GLU A N 1
ATOM 768 C CA . GLU A 1 99 ? 2.426 -2.219 -17.151 1.00 93.75 99 GLU A CA 1
ATOM 769 C C . GLU A 1 99 ? 2.507 -1.600 -15.750 1.00 93.75 99 GLU A C 1
ATOM 771 O O . GLU A 1 99 ? 3.578 -1.175 -15.321 1.00 93.75 99 GLU A O 1
ATOM 776 N N . ALA A 1 100 ? 1.407 -1.609 -14.993 1.00 92.69 100 ALA A N 1
ATOM 777 C CA . ALA A 1 100 ? 1.420 -1.167 -13.602 1.00 92.69 100 ALA A CA 1
ATOM 778 C C . ALA A 1 100 ? 2.326 -2.048 -12.729 1.00 92.69 100 ALA A C 1
ATOM 780 O O . ALA A 1 100 ? 3.117 -1.515 -11.952 1.00 92.69 100 ALA A O 1
ATOM 781 N N . ARG A 1 101 ? 2.290 -3.378 -12.906 1.00 93.94 101 ARG A N 1
ATOM 782 C CA . ARG A 1 101 ? 3.221 -4.293 -12.224 1.00 93.94 101 ARG A CA 1
ATOM 783 C C . ARG A 1 101 ? 4.674 -4.025 -12.594 1.00 93.94 101 ARG A C 1
ATOM 785 O O . ARG A 1 101 ? 5.526 -4.055 -11.711 1.00 93.94 101 ARG A O 1
ATOM 792 N N . ARG A 1 102 ? 4.955 -3.752 -13.872 1.00 92.06 102 ARG A N 1
ATOM 793 C CA . ARG A 1 102 ? 6.305 -3.434 -14.358 1.00 92.06 102 ARG A CA 1
ATOM 794 C C . ARG A 1 102 ? 6.824 -2.145 -13.735 1.00 92.06 102 ARG A C 1
ATOM 796 O O . ARG A 1 102 ? 7.939 -2.121 -13.232 1.00 92.06 102 ARG A O 1
ATOM 803 N N . ARG A 1 103 ? 5.989 -1.105 -13.691 1.00 90.25 103 ARG A N 1
ATOM 804 C CA . ARG A 1 103 ? 6.314 0.172 -13.044 1.00 90.25 103 ARG A CA 1
ATOM 805 C C . ARG A 1 103 ? 6.569 0.022 -11.545 1.00 90.25 103 ARG A C 1
ATOM 807 O O . ARG A 1 103 ? 7.521 0.591 -11.035 1.00 90.25 103 ARG A O 1
ATOM 814 N N . ALA A 1 104 ? 5.756 -0.781 -10.864 1.00 90.56 104 ALA A N 1
ATOM 815 C CA . ALA A 1 104 ? 5.949 -1.135 -9.459 1.00 90.56 104 ALA A CA 1
ATOM 816 C C . ALA A 1 104 ? 7.129 -2.104 -9.225 1.00 90.56 104 ALA A C 1
ATOM 818 O O . ALA A 1 104 ? 7.453 -2.423 -8.083 1.00 90.56 104 ALA A O 1
ATOM 819 N N . GLY A 1 105 ? 7.752 -2.619 -10.290 1.00 90.69 105 GLY A N 1
ATOM 820 C CA . GLY A 1 105 ? 8.857 -3.568 -10.216 1.00 90.69 105 GLY A CA 1
ATOM 821 C C . GLY A 1 105 ? 8.477 -4.950 -9.676 1.00 90.69 105 GLY A C 1
ATOM 822 O O . GLY A 1 105 ? 9.353 -5.614 -9.134 1.00 90.69 105 GLY A O 1
ATOM 823 N N . VAL A 1 106 ? 7.213 -5.382 -9.798 1.00 92.75 106 VAL A N 1
ATOM 824 C CA . VAL A 1 106 ? 6.662 -6.676 -9.310 1.00 92.75 106 VAL A CA 1
ATOM 825 C C . VAL A 1 106 ? 6.074 -7.547 -10.436 1.00 92.75 106 VAL A C 1
ATOM 827 O O . VAL A 1 106 ? 5.219 -8.417 -10.227 1.00 92.75 106 VAL A O 1
ATOM 830 N N . ASP A 1 107 ? 6.498 -7.305 -11.670 1.00 92.94 107 ASP A N 1
ATOM 831 C CA . ASP A 1 107 ? 6.056 -8.001 -12.881 1.00 92.94 107 ASP A CA 1
ATOM 832 C C . ASP A 1 107 ? 6.588 -9.432 -13.003 1.00 92.94 107 ASP A C 1
ATOM 834 O O . ASP A 1 107 ? 5.905 -10.287 -13.565 1.00 92.94 107 ASP A O 1
ATOM 838 N N . THR A 1 108 ? 7.755 -9.727 -12.430 1.00 90.12 108 THR A N 1
ATOM 839 C CA . THR A 1 108 ? 8.317 -11.086 -12.432 1.00 90.12 108 THR A CA 1
ATOM 840 C C . THR A 1 108 ? 7.996 -11.848 -11.138 1.00 90.12 108 THR A C 1
ATOM 842 O O . THR A 1 108 ? 7.914 -11.238 -10.066 1.00 90.12 108 THR A O 1
ATOM 845 N N . PRO A 1 109 ? 7.869 -13.193 -11.176 1.00 90.38 109 PRO A N 1
ATOM 846 C CA . PRO A 1 109 ? 7.664 -14.001 -9.970 1.00 90.38 109 PRO A CA 1
ATOM 847 C C . PRO A 1 109 ? 8.742 -13.779 -8.901 1.00 90.38 109 PRO A C 1
ATOM 849 O O . PRO A 1 109 ? 8.417 -13.653 -7.721 1.00 90.38 109 PRO A O 1
ATOM 852 N N . VAL A 1 110 ? 10.008 -13.655 -9.317 1.00 88.56 110 VAL A N 1
ATOM 853 C CA . VAL A 1 110 ? 11.151 -13.404 -8.423 1.00 88.56 110 VAL A CA 1
ATOM 854 C C . VAL A 1 110 ? 11.017 -12.049 -7.731 1.00 88.56 110 VAL A C 1
ATOM 856 O O . VAL A 1 110 ? 11.121 -11.968 -6.507 1.00 88.56 110 VAL A O 1
ATOM 859 N N . ARG A 1 111 ? 10.728 -10.977 -8.483 1.00 88.12 111 ARG A N 1
ATOM 860 C CA . ARG A 1 111 ? 10.551 -9.644 -7.890 1.00 88.12 111 ARG A CA 1
ATOM 861 C C . ARG A 1 111 ? 9.322 -9.575 -6.986 1.00 88.12 111 ARG A C 1
ATOM 863 O O . ARG A 1 111 ? 9.402 -8.987 -5.914 1.00 88.12 111 ARG A O 1
ATOM 870 N N . ASN A 1 112 ? 8.222 -10.233 -7.353 1.00 91.25 112 ASN A N 1
ATOM 871 C CA . ASN A 1 112 ? 7.044 -10.340 -6.492 1.00 91.25 112 ASN A CA 1
ATOM 872 C C . ASN A 1 112 ? 7.356 -11.091 -5.181 1.00 91.25 112 ASN A C 1
ATOM 874 O O . ASN A 1 112 ? 6.952 -10.659 -4.104 1.00 91.25 112 ASN A O 1
ATOM 878 N N . GLN A 1 113 ? 8.130 -12.179 -5.237 1.00 89.69 113 GLN A N 1
ATOM 879 C CA . GLN A 1 113 ? 8.577 -12.883 -4.033 1.00 89.69 113 GLN A CA 1
ATOM 880 C C . GLN A 1 113 ? 9.493 -12.004 -3.168 1.00 89.69 113 GLN A C 1
ATOM 882 O O . GLN A 1 113 ? 9.376 -12.021 -1.942 1.00 89.69 113 GLN A O 1
ATOM 887 N N . ASN A 1 114 ? 10.372 -11.211 -3.786 1.00 87.62 114 ASN A N 1
ATOM 888 C CA . ASN A 1 114 ? 11.210 -10.246 -3.076 1.00 87.62 114 ASN A CA 1
ATOM 889 C C . ASN A 1 114 ? 10.366 -9.149 -2.411 1.00 87.62 114 ASN A C 1
ATOM 891 O O . ASN A 1 114 ? 10.606 -8.840 -1.247 1.00 87.62 114 ASN A O 1
ATOM 895 N N . ALA A 1 115 ? 9.339 -8.627 -3.092 1.00 90.38 115 ALA A N 1
ATOM 896 C CA . ALA A 1 115 ? 8.388 -7.686 -2.500 1.00 90.38 115 ALA A CA 1
ATOM 897 C C . ALA A 1 115 ? 7.714 -8.287 -1.261 1.00 90.38 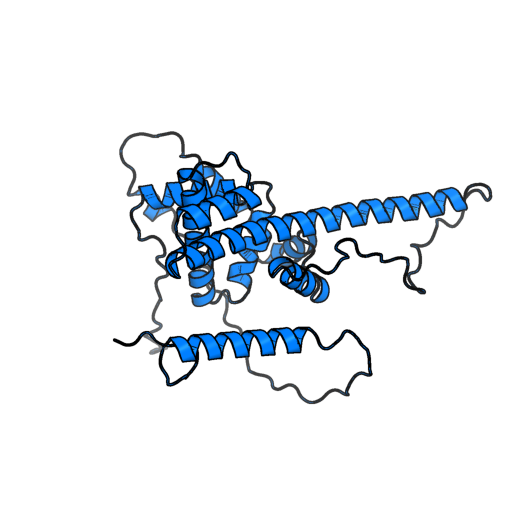115 ALA A C 1
ATOM 899 O O . ALA A 1 115 ? 7.724 -7.669 -0.202 1.00 90.38 115 ALA A O 1
ATOM 900 N N . LEU A 1 116 ? 7.203 -9.520 -1.356 1.00 90.19 116 LEU A N 1
ATOM 901 C CA . LEU A 1 116 ? 6.576 -10.213 -0.226 1.00 90.19 116 LEU A CA 1
ATOM 902 C C . LEU A 1 116 ? 7.549 -10.427 0.940 1.00 90.19 116 LEU A C 1
ATOM 904 O O . LEU A 1 116 ? 7.190 -10.176 2.089 1.00 90.19 116 LEU A O 1
ATOM 908 N N . LYS A 1 117 ? 8.790 -10.851 0.666 1.00 86.75 117 LYS A N 1
ATOM 909 C CA . LYS A 1 117 ? 9.831 -10.995 1.698 1.00 86.75 117 LYS A CA 1
ATOM 910 C C . LYS A 1 117 ? 10.083 -9.666 2.405 1.00 86.75 117 LYS A C 1
ATOM 912 O O . LYS A 1 117 ? 10.062 -9.638 3.633 1.00 86.75 117 LYS A O 1
ATOM 917 N N . SER A 1 118 ? 10.246 -8.582 1.649 1.00 86.44 118 SER A N 1
ATOM 918 C CA . SER A 1 118 ? 10.414 -7.240 2.205 1.00 86.44 118 SER A CA 1
ATOM 919 C C . SER A 1 118 ? 9.206 -6.828 3.042 1.00 86.44 118 SER A C 1
ATOM 921 O O . SER A 1 118 ? 9.387 -6.470 4.202 1.00 86.44 118 SER A O 1
ATOM 923 N N . ILE A 1 119 ? 7.976 -6.955 2.525 1.00 88.62 119 ILE A N 1
ATOM 924 C CA . ILE A 1 119 ? 6.733 -6.611 3.244 1.00 88.62 119 ILE A CA 1
ATOM 925 C C . ILE A 1 119 ? 6.649 -7.327 4.598 1.00 88.62 119 ILE A C 1
ATOM 927 O O . ILE A 1 119 ? 6.236 -6.732 5.589 1.00 88.62 119 ILE A O 1
ATOM 931 N N . LEU A 1 120 ? 7.097 -8.580 4.659 1.00 85.38 120 LEU A N 1
ATOM 932 C CA . LEU A 1 120 ? 7.114 -9.401 5.872 1.00 85.38 120 LEU A CA 1
ATOM 933 C C . LEU A 1 120 ? 8.313 -9.133 6.803 1.00 85.38 120 LEU A C 1
ATOM 935 O O . LEU A 1 120 ? 8.554 -9.915 7.719 1.00 85.38 120 LEU A O 1
ATOM 939 N N . GLY A 1 121 ? 9.102 -8.085 6.558 1.00 80.56 121 GLY A N 1
ATOM 940 C CA . GLY A 1 121 ? 10.290 -7.754 7.352 1.00 80.56 121 GLY A CA 1
ATOM 941 C C . GLY A 1 121 ? 11.487 -8.682 7.112 1.00 80.56 121 GLY A C 1
ATOM 942 O O . GLY A 1 121 ? 12.497 -8.568 7.797 1.00 80.56 121 GLY A O 1
ATOM 943 N N . ASN A 1 122 ? 11.417 -9.578 6.121 1.00 78.12 122 ASN A N 1
ATOM 944 C CA . ASN A 1 122 ? 12.522 -10.449 5.706 1.00 78.12 122 ASN A CA 1
ATOM 945 C C . ASN A 1 122 ? 13.378 -9.782 4.619 1.00 78.12 122 ASN A C 1
ATOM 947 O O . ASN A 1 122 ? 13.771 -10.437 3.648 1.00 78.12 122 ASN A O 1
ATOM 951 N N . ALA A 1 123 ? 13.639 -8.480 4.744 1.00 62.47 123 ALA A N 1
ATOM 952 C CA . ALA A 1 123 ? 14.556 -7.798 3.846 1.00 62.47 123 ALA A CA 1
ATOM 953 C C . ALA A 1 123 ? 15.967 -8.348 4.100 1.00 62.47 123 ALA A C 1
ATOM 955 O O . ALA A 1 123 ? 16.637 -7.980 5.062 1.00 62.47 123 ALA A O 1
ATOM 956 N N . GLY A 1 124 ? 16.415 -9.282 3.258 1.00 58.75 124 GLY A N 1
ATOM 957 C CA . GLY A 1 124 ? 17.840 -9.582 3.158 1.00 58.75 124 GLY A CA 1
ATOM 958 C C . GLY A 1 124 ? 18.619 -8.305 2.819 1.00 58.75 124 GLY A C 1
ATOM 959 O O . GLY A 1 124 ? 18.046 -7.333 2.334 1.00 58.75 124 GLY A O 1
ATOM 960 N N . VAL A 1 125 ? 19.934 -8.318 3.042 1.00 52.88 125 VAL A N 1
ATOM 961 C CA . VAL A 1 125 ? 20.855 -7.160 2.965 1.00 52.88 125 VAL A CA 1
ATOM 962 C C . VAL A 1 125 ? 20.888 -6.436 1.594 1.00 52.88 125 VAL A C 1
ATOM 964 O O . VAL A 1 125 ? 21.597 -5.451 1.432 1.00 52.88 125 VAL A O 1
ATOM 967 N N . VAL A 1 126 ? 20.128 -6.858 0.581 1.00 53.28 126 VAL A N 1
ATOM 968 C CA . VAL A 1 126 ? 20.352 -6.448 -0.812 1.00 53.28 126 VAL A CA 1
ATOM 969 C C . VAL A 1 126 ? 19.036 -6.091 -1.519 1.00 53.28 126 VAL A C 1
ATOM 971 O O . VAL A 1 126 ? 18.431 -6.925 -2.188 1.00 53.28 126 VAL A O 1
ATOM 974 N N . ILE A 1 127 ? 18.585 -4.836 -1.379 1.00 56.25 127 ILE A N 1
ATOM 975 C CA . ILE A 1 127 ? 17.510 -4.263 -2.223 1.00 56.25 127 ILE A CA 1
ATOM 976 C C . ILE A 1 127 ? 18.067 -3.918 -3.609 1.00 56.25 127 ILE A C 1
ATOM 978 O O . ILE A 1 127 ? 17.434 -4.211 -4.619 1.00 56.25 127 ILE A O 1
ATOM 982 N N . PHE A 1 128 ? 19.287 -3.384 -3.661 1.00 57.03 128 PHE A N 1
ATOM 983 C CA . PHE A 1 128 ? 19.994 -3.144 -4.912 1.00 57.03 128 PHE A CA 1
ATOM 984 C C . PHE A 1 128 ? 20.519 -4.465 -5.427 1.00 57.03 128 PHE A C 1
ATOM 986 O O . PHE A 1 128 ? 21.498 -4.977 -4.889 1.00 57.03 128 PHE A O 1
ATOM 993 N N . HIS A 1 129 ? 19.883 -5.036 -6.447 1.00 55.38 129 HIS A N 1
ATOM 994 C CA . HIS A 1 129 ? 20.500 -6.160 -7.132 1.00 55.38 129 HIS A CA 1
ATOM 995 C C . HIS A 1 129 ? 21.855 -5.694 -7.654 1.00 55.38 129 HIS A C 1
ATOM 997 O O . HIS A 1 129 ? 21.957 -4.999 -8.661 1.00 55.38 129 HIS A O 1
ATOM 1003 N N . GLY A 1 130 ? 22.911 -6.128 -6.972 1.00 47.00 130 GLY A N 1
ATOM 1004 C CA . GLY A 1 130 ? 24.222 -6.279 -7.559 1.00 47.00 130 GLY A CA 1
ATOM 1005 C C . GLY A 1 130 ? 24.138 -7.365 -8.623 1.00 47.00 130 GLY A C 1
ATOM 1006 O O . GLY A 1 130 ? 24.781 -8.399 -8.495 1.00 47.00 130 GLY A O 1
ATOM 1007 N N . GLN A 1 131 ? 23.376 -7.137 -9.695 1.00 48.22 131 GLN A N 1
ATOM 1008 C CA . GLN A 1 131 ? 23.769 -7.646 -10.996 1.00 48.22 131 GLN A CA 1
ATOM 1009 C C . GLN A 1 131 ? 25.017 -6.855 -11.399 1.00 48.22 131 GLN A C 1
ATOM 1011 O O . GLN A 1 131 ? 25.020 -6.036 -12.312 1.00 48.22 131 GLN A O 1
ATOM 1016 N N . TYR A 1 132 ? 26.116 -7.128 -10.692 1.00 48.91 132 TYR A N 1
ATOM 1017 C CA . TYR A 1 132 ? 27.384 -7.205 -11.385 1.00 48.91 132 TYR A CA 1
ATOM 1018 C C . TYR A 1 132 ? 27.162 -8.176 -12.544 1.00 48.91 132 TYR A C 1
ATOM 1020 O O . TYR A 1 132 ? 26.492 -9.196 -12.341 1.00 48.91 132 TYR A O 1
ATOM 1028 N N . PRO A 1 133 ? 27.622 -7.825 -13.755 1.00 46.22 133 PRO A N 1
ATOM 1029 C CA . PRO A 1 133 ? 27.283 -8.546 -14.968 1.00 46.22 133 PRO A CA 1
ATOM 1030 C C . PRO A 1 133 ? 27.504 -10.034 -14.730 1.00 46.22 133 PRO A C 1
ATOM 1032 O O . PRO A 1 133 ? 28.624 -10.473 -14.469 1.00 46.22 133 PRO A O 1
ATOM 1035 N N . SER A 1 134 ? 26.416 -10.805 -14.766 1.00 45.09 134 SER A N 1
ATOM 1036 C CA . SER A 1 134 ? 26.536 -12.253 -14.814 1.00 45.09 134 SER A CA 1
ATOM 1037 C C . SER A 1 134 ? 27.435 -12.585 -16.008 1.00 45.09 134 SER A C 1
ATOM 1039 O O . SER A 1 134 ? 27.259 -11.969 -17.066 1.00 45.09 134 SER A O 1
ATOM 1041 N N . PRO A 1 135 ? 28.409 -13.499 -15.865 1.00 43.28 135 PRO A N 1
ATOM 1042 C CA . PRO A 1 135 ? 29.283 -13.885 -16.965 1.00 43.28 135 PRO A CA 1
ATOM 1043 C C . PRO A 1 135 ? 28.407 -14.447 -18.093 1.00 43.28 135 PRO A C 1
ATOM 1045 O O . PRO A 1 135 ? 27.899 -15.558 -17.993 1.00 43.28 135 PRO A O 1
ATOM 1048 N N . GLY A 1 136 ? 28.143 -13.631 -19.118 1.00 53.03 136 GLY A N 1
ATOM 1049 C CA . GLY A 1 136 ? 27.213 -13.952 -20.206 1.00 53.03 136 GLY A CA 1
ATOM 1050 C C . GLY A 1 136 ? 26.206 -12.857 -20.578 1.00 53.03 136 GLY A C 1
ATOM 1051 O O . GLY A 1 136 ? 25.604 -12.958 -21.645 1.00 53.03 136 GLY A O 1
ATOM 1052 N N . TYR A 1 137 ? 26.031 -11.796 -19.777 1.00 50.44 137 TYR A N 1
ATOM 1053 C CA . TYR A 1 137 ? 25.205 -10.657 -20.200 1.00 50.44 137 TYR A CA 1
ATOM 1054 C C . TYR A 1 137 ? 25.960 -9.845 -21.258 1.00 50.44 137 TYR A C 1
ATOM 1056 O O . TYR A 1 137 ? 26.901 -9.112 -20.948 1.00 50.44 137 TYR A O 1
ATOM 1064 N N . GLN A 1 138 ? 25.577 -10.021 -22.524 1.00 50.88 138 GLN A N 1
ATOM 1065 C CA . GLN A 1 138 ? 26.137 -9.255 -23.631 1.00 50.88 138 GLN A CA 1
ATOM 1066 C C . GLN A 1 138 ? 25.764 -7.786 -23.438 1.00 50.88 138 GLN A C 1
ATOM 1068 O O . GLN A 1 138 ? 24.586 -7.426 -23.403 1.00 50.88 138 GLN A O 1
ATOM 1073 N N . ILE A 1 139 ? 26.780 -6.939 -23.278 1.00 57.19 139 ILE A N 1
ATOM 1074 C CA . ILE A 1 139 ? 26.626 -5.489 -23.355 1.00 57.19 139 ILE A CA 1
ATOM 1075 C C . ILE A 1 139 ? 25.927 -5.207 -24.696 1.00 57.19 139 ILE A C 1
ATOM 1077 O O . ILE A 1 139 ? 26.405 -5.708 -25.717 1.00 57.19 139 ILE A O 1
ATOM 1081 N N . PRO A 1 140 ? 24.804 -4.466 -24.718 1.00 59.50 140 PRO A N 1
ATOM 1082 C CA . PRO A 1 140 ? 24.152 -4.038 -25.947 1.00 59.50 140 PRO A CA 1
ATOM 1083 C C . PRO A 1 140 ? 25.198 -3.513 -26.918 1.00 59.50 140 PRO A C 1
ATOM 1085 O O . PRO A 1 140 ? 26.018 -2.674 -26.547 1.00 59.50 140 PRO A O 1
ATOM 1088 N N . SER A 1 141 ? 25.217 -4.119 -28.106 1.00 57.78 141 SER A N 1
ATOM 1089 C CA . SER A 1 141 ? 26.292 -4.012 -29.087 1.00 57.78 141 SER A CA 1
ATOM 1090 C C . SER A 1 141 ? 26.767 -2.570 -29.214 1.00 57.78 141 SER A C 1
ATOM 1092 O O . SER A 1 141 ? 26.018 -1.709 -29.686 1.00 57.78 141 SER A O 1
ATOM 1094 N N . LEU A 1 142 ? 27.998 -2.324 -28.759 1.00 59.66 142 LEU A N 1
ATOM 1095 C CA . LEU A 1 142 ? 28.668 -1.036 -28.877 1.00 59.66 142 LEU A CA 1
ATOM 1096 C C . LEU A 1 142 ? 28.592 -0.578 -30.348 1.00 59.66 142 LEU A C 1
ATOM 1098 O O . LEU A 1 142 ? 28.773 -1.408 -31.247 1.00 59.66 142 LEU A O 1
ATOM 1102 N N . PRO A 1 143 ? 28.328 0.709 -30.633 1.00 67.12 143 PRO A N 1
ATOM 1103 C CA . PRO A 1 143 ? 28.365 1.207 -32.001 1.00 67.12 143 PRO A CA 1
ATOM 1104 C C . PRO A 1 143 ? 29.716 0.870 -32.644 1.00 67.12 143 PRO A C 1
ATOM 1106 O O . PRO A 1 143 ? 30.771 1.131 -32.074 1.00 67.12 143 PRO A O 1
ATOM 1109 N N . SER A 1 144 ? 29.675 0.288 -33.844 1.00 64.69 144 SER A N 1
ATOM 1110 C CA . SER A 1 144 ? 30.799 -0.403 -34.503 1.00 64.69 144 SER A CA 1
ATOM 1111 C C . SER A 1 144 ? 32.004 0.481 -34.857 1.00 64.69 144 SER A C 1
ATOM 1113 O O . SER A 1 144 ? 32.986 -0.007 -35.409 1.00 64.69 144 SER A O 1
ATOM 1115 N N . ARG A 1 145 ? 31.926 1.789 -34.602 1.00 63.66 145 ARG A N 1
ATOM 1116 C CA . ARG A 1 145 ? 32.981 2.773 -34.861 1.00 63.66 145 ARG A CA 1
ATOM 1117 C C . ARG A 1 145 ? 33.041 3.764 -33.707 1.00 63.66 145 ARG A C 1
ATOM 1119 O O . ARG A 1 145 ? 32.473 4.850 -33.782 1.00 63.66 145 ARG A O 1
ATOM 1126 N N . LEU A 1 146 ? 33.716 3.367 -32.636 1.00 61.81 146 LEU A N 1
ATOM 1127 C CA . LEU A 1 146 ? 34.101 4.268 -31.559 1.00 61.81 146 LEU A CA 1
ATOM 1128 C C . LEU A 1 146 ? 35.549 4.729 -31.772 1.00 61.81 146 LEU A C 1
ATOM 1130 O O . LEU A 1 146 ? 36.369 3.928 -32.218 1.00 61.81 146 LEU A O 1
ATOM 1134 N N . PRO A 1 147 ? 35.882 6.000 -31.486 1.00 70.94 147 PRO A N 1
ATOM 1135 C CA . PRO A 1 147 ? 37.266 6.453 -31.489 1.00 70.94 147 PRO A CA 1
ATOM 1136 C C . PRO A 1 147 ? 38.072 5.617 -30.487 1.00 70.94 147 PRO A C 1
ATOM 1138 O O . PRO A 1 147 ? 37.721 5.585 -29.302 1.00 70.94 147 PRO A O 1
ATOM 1141 N N . THR A 1 148 ? 39.129 4.956 -30.968 1.00 62.12 148 THR A N 1
ATOM 1142 C CA . THR A 1 148 ? 39.952 3.973 -30.238 1.00 62.12 148 THR A CA 1
ATOM 1143 C C . THR A 1 148 ? 40.410 4.469 -28.861 1.00 62.12 148 THR A C 1
ATOM 1145 O O . THR A 1 148 ? 40.463 3.699 -27.908 1.00 62.12 148 THR A O 1
ATOM 1148 N N . ASP A 1 149 ? 40.633 5.777 -28.713 1.00 71.38 149 ASP A N 1
ATOM 1149 C CA . ASP A 1 149 ? 41.173 6.372 -27.483 1.00 71.38 149 ASP A CA 1
ATOM 1150 C C . ASP A 1 149 ? 40.113 6.624 -26.390 1.00 71.38 149 ASP A C 1
ATOM 1152 O O . ASP A 1 149 ? 40.438 7.044 -25.280 1.00 71.38 149 ASP A O 1
ATOM 1156 N N . SER A 1 150 ? 38.830 6.370 -26.677 1.00 73.00 150 SER A N 1
ATOM 1157 C CA . SER A 1 150 ? 37.703 6.688 -25.780 1.00 73.00 150 SER A CA 1
ATOM 1158 C C . SER A 1 150 ? 36.814 5.496 -25.418 1.00 73.00 150 SER A C 1
ATOM 1160 O O . SER A 1 150 ? 35.872 5.647 -24.637 1.00 73.00 150 SER A O 1
ATOM 1162 N N . GLU A 1 151 ? 37.119 4.300 -25.929 1.00 76.44 151 GLU A N 1
ATOM 1163 C CA . GLU A 1 151 ? 36.280 3.106 -25.773 1.00 76.44 151 GLU A CA 1
ATOM 1164 C C . GLU A 1 151 ? 35.986 2.785 -24.298 1.00 76.44 151 GLU A C 1
ATOM 1166 O O . GLU A 1 151 ? 34.833 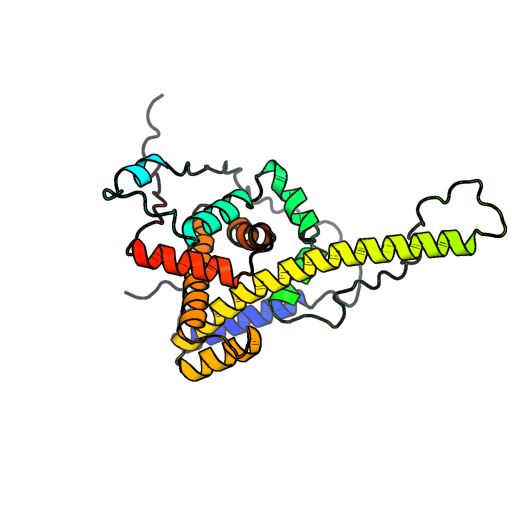2.583 -23.919 1.00 76.44 151 GLU A O 1
ATOM 1171 N N . MET A 1 152 ? 37.000 2.848 -23.426 1.00 75.19 152 MET A N 1
ATOM 1172 C CA . MET A 1 152 ? 36.832 2.587 -21.991 1.00 75.19 152 MET A CA 1
ATOM 1173 C C . MET A 1 152 ? 35.891 3.593 -21.311 1.00 75.19 152 MET A C 1
ATOM 1175 O O . MET A 1 152 ? 35.093 3.211 -20.452 1.00 75.19 152 MET A O 1
ATOM 1179 N N . LEU A 1 153 ? 35.972 4.876 -21.678 1.00 73.88 153 LEU A N 1
ATOM 1180 C CA . LEU A 1 153 ? 35.092 5.910 -21.128 1.00 73.88 153 LEU A CA 1
ATOM 1181 C C . LEU A 1 153 ? 33.653 5.704 -21.597 1.00 73.88 153 LEU A C 1
ATOM 1183 O O . LEU A 1 153 ? 32.732 5.841 -20.795 1.00 73.88 153 LEU A O 1
ATOM 1187 N N . VAL A 1 154 ? 33.461 5.312 -22.857 1.00 75.88 154 VAL A N 1
ATOM 1188 C CA . VAL A 1 154 ? 32.135 5.014 -23.406 1.00 75.88 154 VAL A CA 1
ATOM 1189 C C . VAL A 1 154 ? 31.526 3.773 -22.753 1.00 75.88 154 VAL A C 1
ATOM 1191 O O . VAL A 1 154 ? 30.370 3.820 -22.333 1.00 75.88 154 VAL A O 1
ATOM 1194 N N . VAL A 1 155 ? 32.302 2.702 -22.559 1.00 74.38 155 VAL A N 1
ATOM 1195 C CA . VAL A 1 155 ? 31.852 1.500 -21.836 1.00 74.38 155 VAL A CA 1
ATOM 1196 C C . VAL A 1 155 ? 31.472 1.836 -20.391 1.00 74.38 155 VAL A C 1
ATOM 1198 O O . VAL A 1 155 ? 30.398 1.441 -19.935 1.00 74.38 155 VAL A O 1
ATOM 1201 N N . ARG A 1 156 ? 32.298 2.610 -19.672 1.00 70.94 156 ARG A N 1
ATOM 1202 C CA . ARG A 1 156 ? 31.977 3.057 -18.304 1.00 70.94 156 ARG A CA 1
ATOM 1203 C C . ARG A 1 156 ? 30.741 3.951 -18.263 1.00 70.94 156 ARG A C 1
ATOM 1205 O O . ARG A 1 156 ? 29.912 3.787 -17.373 1.00 70.94 156 ARG A O 1
ATOM 1212 N N . GLY A 1 157 ? 30.594 4.862 -19.223 1.00 75.44 157 GLY A N 1
ATOM 1213 C CA . GLY A 1 157 ? 29.408 5.708 -19.358 1.00 75.44 157 GLY A CA 1
ATOM 1214 C C . GLY A 1 157 ? 28.140 4.881 -19.562 1.00 75.44 157 GLY A C 1
ATOM 1215 O O . GLY A 1 157 ? 27.131 5.133 -18.907 1.00 75.44 157 GLY A O 1
ATOM 1216 N N . TYR A 1 158 ? 28.212 3.836 -20.390 1.00 77.50 158 TYR A N 1
ATOM 1217 C CA . TYR A 1 158 ? 27.108 2.903 -20.608 1.00 77.50 158 TYR A CA 1
ATOM 1218 C C . TYR A 1 158 ? 26.757 2.107 -19.341 1.00 77.50 158 TYR A C 1
ATOM 1220 O O . TYR A 1 158 ? 25.591 2.014 -18.957 1.00 77.50 158 TYR A O 1
ATOM 1228 N N . GLN A 1 159 ? 27.767 1.579 -18.645 1.00 70.00 159 GLN A N 1
ATOM 1229 C CA . GLN A 1 159 ? 27.588 0.880 -17.368 1.00 70.00 159 GLN A CA 1
ATOM 1230 C C . GLN A 1 159 ? 26.958 1.786 -16.305 1.00 70.00 159 GLN A C 1
ATOM 1232 O O . GLN A 1 159 ? 26.030 1.368 -15.616 1.00 70.00 159 GLN A O 1
ATOM 1237 N N . TYR A 1 160 ? 27.421 3.034 -16.200 1.00 72.81 160 TYR A N 1
ATOM 1238 C CA . TYR A 1 160 ? 26.866 4.013 -15.272 1.00 72.81 160 TYR A CA 1
ATOM 1239 C C . TYR A 1 160 ? 25.427 4.396 -15.636 1.00 72.81 160 TYR A C 1
ATOM 1241 O O . TYR A 1 160 ? 24.564 4.419 -14.763 1.00 72.81 160 TYR A O 1
ATOM 1249 N N . GLY A 1 161 ? 25.136 4.629 -16.920 1.00 75.12 161 GLY A N 1
ATOM 1250 C CA . GLY A 1 161 ? 23.778 4.896 -17.398 1.00 75.12 161 GLY A CA 1
ATOM 1251 C C . GLY A 1 161 ? 22.815 3.752 -17.069 1.00 75.12 161 GLY A C 1
ATOM 1252 O O . GLY A 1 161 ? 21.729 3.993 -16.538 1.00 75.12 161 GLY A O 1
ATOM 1253 N N . ASN A 1 162 ? 23.244 2.504 -17.283 1.00 70.62 162 ASN A N 1
ATOM 1254 C CA . ASN A 1 162 ? 22.482 1.327 -16.869 1.00 70.62 162 ASN A CA 1
ATOM 1255 C C . ASN A 1 162 ? 22.278 1.296 -15.357 1.00 70.62 162 ASN A C 1
ATOM 1257 O O . ASN A 1 162 ? 21.152 1.100 -14.914 1.00 70.62 162 ASN A O 1
ATOM 1261 N N . PHE A 1 163 ? 23.329 1.510 -14.565 1.00 68.75 163 PHE A N 1
ATOM 1262 C CA . PHE A 1 163 ? 23.230 1.548 -13.107 1.00 68.75 163 PHE A CA 1
ATOM 1263 C C . PHE A 1 163 ? 22.199 2.584 -12.635 1.00 68.75 163 PHE A C 1
ATOM 1265 O O . PHE A 1 163 ? 21.290 2.240 -11.886 1.00 68.75 163 PHE A O 1
ATOM 1272 N N . VAL A 1 164 ? 22.266 3.821 -13.140 1.00 71.69 164 VAL A N 1
ATOM 1273 C CA . VAL A 1 164 ? 21.307 4.886 -12.801 1.00 71.69 164 VAL A CA 1
ATOM 1274 C C . VAL A 1 164 ? 19.880 4.506 -13.209 1.00 71.69 164 VAL A C 1
ATOM 1276 O O . VAL A 1 164 ? 18.939 4.749 -12.451 1.00 71.69 164 VAL A O 1
ATOM 1279 N N . SER A 1 165 ? 19.704 3.870 -14.372 1.00 71.69 165 SER A N 1
ATOM 1280 C CA . SER A 1 165 ? 18.398 3.367 -14.813 1.00 71.69 165 SER A CA 1
ATOM 1281 C C . SER A 1 165 ? 17.838 2.299 -13.861 1.00 71.69 165 SER A C 1
ATOM 1283 O O . SER A 1 165 ? 16.673 2.390 -13.466 1.00 71.69 165 SER A O 1
ATOM 1285 N N . HIS A 1 166 ? 18.671 1.352 -13.413 1.00 72.25 166 HIS A N 1
ATOM 1286 C CA . HIS A 1 166 ? 18.285 0.338 -12.424 1.00 72.25 166 HIS A CA 1
ATOM 1287 C C . HIS A 1 166 ? 17.953 0.968 -11.069 1.00 72.25 166 HIS A C 1
ATOM 1289 O O . HIS A 1 166 ? 16.942 0.611 -10.471 1.00 72.25 166 HIS A O 1
ATOM 1295 N N . CYS A 1 167 ? 18.718 1.969 -10.617 1.00 73.25 167 CYS A N 1
ATOM 1296 C CA . CYS A 1 167 ? 18.388 2.722 -9.406 1.00 73.25 167 CYS A CA 1
ATOM 1297 C C . CYS A 1 167 ? 17.006 3.383 -9.493 1.00 73.25 167 CYS A C 1
ATOM 1299 O O . CYS A 1 167 ? 16.306 3.452 -8.486 1.00 73.25 167 CYS A O 1
ATOM 1301 N N . GLY A 1 168 ? 16.596 3.850 -10.677 1.00 76.44 168 GLY A N 1
ATOM 1302 C CA . GLY A 1 168 ? 15.249 4.378 -10.901 1.00 76.44 168 GLY A CA 1
ATOM 1303 C C . GLY A 1 168 ? 14.160 3.325 -10.679 1.00 76.44 168 GLY A C 1
ATOM 1304 O O . GLY A 1 168 ? 13.211 3.571 -9.940 1.00 76.44 168 GLY A O 1
ATOM 1305 N N . GLN A 1 169 ? 14.327 2.134 -11.256 1.00 75.00 169 GLN A N 1
ATOM 1306 C CA . GLN A 1 169 ? 13.375 1.027 -11.091 1.00 75.00 169 GLN A CA 1
ATOM 1307 C C . GLN A 1 169 ? 13.346 0.488 -9.656 1.00 75.00 169 GLN A C 1
ATOM 1309 O O . GLN A 1 169 ? 12.279 0.188 -9.123 1.00 75.00 169 GLN A O 1
ATOM 1314 N N . ASP A 1 170 ? 14.508 0.380 -9.013 1.00 83.50 170 ASP A N 1
ATOM 1315 C CA . ASP A 1 170 ? 14.613 -0.070 -7.626 1.00 83.50 170 ASP A CA 1
ATOM 1316 C C . ASP A 1 170 ? 14.047 0.961 -6.648 1.00 83.50 170 ASP A C 1
ATOM 1318 O O . ASP A 1 170 ? 13.478 0.573 -5.629 1.00 83.50 170 ASP A O 1
ATOM 1322 N N . ARG A 1 171 ? 14.123 2.260 -6.969 1.00 86.50 171 ARG A N 1
ATOM 1323 C CA . ARG A 1 171 ? 13.423 3.305 -6.215 1.00 86.50 171 ARG A CA 1
ATOM 1324 C C . ARG A 1 171 ? 11.914 3.108 -6.292 1.00 86.50 171 ARG A C 1
ATOM 1326 O O . ARG A 1 171 ? 11.268 3.104 -5.252 1.00 86.50 171 ARG A O 1
ATOM 1333 N N . ASP A 1 172 ? 11.368 2.934 -7.492 1.00 87.12 172 ASP A N 1
ATOM 1334 C CA . ASP A 1 172 ? 9.922 2.791 -7.686 1.00 87.12 172 ASP A CA 1
ATOM 1335 C C . ASP A 1 172 ? 9.399 1.502 -7.011 1.00 87.12 172 ASP A C 1
ATOM 1337 O O . ASP A 1 172 ? 8.357 1.510 -6.348 1.00 87.12 172 ASP A O 1
ATOM 1341 N N . PHE A 1 173 ? 10.174 0.414 -7.075 1.00 89.88 173 PHE A N 1
ATOM 1342 C CA . PHE A 1 173 ? 9.928 -0.812 -6.312 1.00 89.88 173 PHE A CA 1
ATOM 1343 C C . PHE A 1 173 ? 9.961 -0.573 -4.796 1.00 89.88 173 PHE A C 1
ATOM 1345 O O . PHE A 1 173 ? 9.017 -0.938 -4.092 1.00 89.88 173 PHE A O 1
ATOM 1352 N N . ALA A 1 174 ? 11.027 0.045 -4.280 1.00 88.62 174 ALA A N 1
ATOM 1353 C CA . ALA A 1 174 ? 11.196 0.291 -2.851 1.00 88.62 174 ALA A CA 1
ATOM 1354 C C . ALA A 1 174 ? 10.099 1.211 -2.300 1.00 88.62 174 ALA A C 1
ATOM 1356 O O . ALA A 1 174 ? 9.557 0.932 -1.235 1.00 88.62 174 ALA A O 1
ATOM 1357 N N . GLU A 1 175 ? 9.724 2.257 -3.039 1.00 89.00 175 GLU A N 1
ATOM 1358 C CA . GLU A 1 175 ? 8.627 3.162 -2.683 1.00 89.00 175 GLU A CA 1
ATOM 1359 C C . GLU A 1 175 ? 7.286 2.419 -2.641 1.00 89.00 175 GLU A C 1
ATOM 1361 O O . GLU A 1 175 ? 6.532 2.565 -1.675 1.00 89.00 175 GLU A O 1
ATOM 1366 N N . THR A 1 176 ? 7.009 1.568 -3.635 1.00 89.69 176 THR A N 1
ATOM 1367 C CA . THR A 1 176 ? 5.790 0.743 -3.672 1.00 89.69 176 THR A CA 1
ATOM 1368 C C . THR A 1 176 ? 5.715 -0.193 -2.464 1.00 89.69 176 THR A C 1
ATOM 1370 O O . THR A 1 176 ? 4.702 -0.245 -1.762 1.00 89.69 176 THR A O 1
ATOM 1373 N N . VAL A 1 177 ? 6.803 -0.918 -2.199 1.00 90.69 177 VAL A N 1
ATOM 1374 C CA . VAL A 1 177 ? 6.900 -1.875 -1.092 1.00 90.69 177 VAL A CA 1
ATOM 1375 C C . VAL A 1 177 ? 6.780 -1.172 0.258 1.00 90.69 177 VAL A C 1
ATOM 1377 O O . VAL A 1 177 ? 5.993 -1.621 1.089 1.00 90.69 177 VAL A O 1
ATOM 1380 N N . ALA A 1 178 ? 7.493 -0.062 0.464 1.00 89.38 178 ALA A N 1
ATOM 1381 C CA . ALA A 1 178 ? 7.439 0.719 1.699 1.00 89.38 178 ALA A CA 1
ATOM 1382 C C . ALA A 1 178 ? 6.037 1.290 1.949 1.00 89.38 178 ALA A C 1
ATOM 1384 O O . ALA A 1 178 ? 5.493 1.180 3.046 1.00 89.38 178 ALA A O 1
ATOM 1385 N N . THR A 1 179 ? 5.391 1.815 0.907 1.00 89.06 179 THR A N 1
ATOM 1386 C CA . THR A 1 179 ? 4.031 2.357 1.023 1.00 89.06 179 THR A CA 1
ATOM 1387 C C . THR A 1 179 ? 3.021 1.275 1.415 1.00 89.06 179 THR A C 1
ATOM 1389 O O . THR A 1 179 ? 2.119 1.521 2.217 1.00 89.06 179 THR A O 1
ATOM 1392 N N . PHE A 1 180 ? 3.166 0.059 0.884 1.00 91.81 180 PHE A N 1
ATOM 1393 C CA . PHE A 1 180 ? 2.314 -1.061 1.280 1.00 91.81 180 PHE A CA 1
ATOM 1394 C C . PHE A 1 180 ? 2.670 -1.603 2.675 1.00 91.81 180 PHE A C 1
ATOM 1396 O O . PHE A 1 180 ? 1.775 -1.987 3.429 1.00 91.81 180 PHE A O 1
ATOM 1403 N N . GLN A 1 181 ? 3.949 -1.587 3.064 1.00 90.88 181 GLN A N 1
ATOM 1404 C CA . GLN A 1 181 ? 4.383 -1.904 4.429 1.00 90.88 181 GLN A CA 1
ATOM 1405 C C . GLN A 1 181 ? 3.735 -0.983 5.461 1.00 90.88 181 GLN A C 1
ATOM 1407 O O . GLN A 1 181 ? 3.287 -1.480 6.491 1.00 90.88 181 GLN A O 1
ATOM 1412 N N . ASP A 1 182 ? 3.594 0.315 5.178 1.00 90.75 182 ASP A N 1
ATOM 1413 C CA . ASP A 1 182 ? 2.895 1.246 6.071 1.00 90.75 182 ASP A CA 1
ATOM 1414 C C . ASP A 1 182 ? 1.457 0.792 6.352 1.00 90.75 182 ASP A C 1
ATOM 1416 O O . ASP A 1 182 ? 0.991 0.832 7.495 1.00 90.75 182 ASP A O 1
ATOM 1420 N N . LEU A 1 183 ? 0.753 0.318 5.319 1.00 91.62 183 LEU A N 1
ATOM 1421 C CA . LEU A 1 183 ? -0.607 -0.203 5.443 1.00 91.62 183 LEU A CA 1
ATOM 1422 C C . LEU A 1 183 ? -0.652 -1.480 6.293 1.00 91.62 183 LEU A C 1
ATOM 1424 O O . LEU A 1 183 ? -1.516 -1.623 7.168 1.00 91.62 183 LEU A O 1
ATOM 1428 N N . VAL A 1 184 ? 0.287 -2.399 6.053 1.00 92.62 184 VAL A N 1
ATOM 1429 C CA . VAL A 1 184 ? 0.426 -3.648 6.817 1.00 92.62 184 VAL A CA 1
ATOM 1430 C C . VAL A 1 184 ? 0.753 -3.348 8.280 1.00 92.62 184 VAL A C 1
ATOM 1432 O O . VAL A 1 184 ? 0.108 -3.892 9.174 1.00 92.62 184 VAL A O 1
ATOM 1435 N N . PHE A 1 185 ? 1.679 -2.430 8.540 1.00 93.88 185 PHE A N 1
ATOM 1436 C CA . PHE A 1 185 ? 2.056 -2.007 9.883 1.00 93.88 185 PHE A CA 1
ATOM 1437 C C . PHE A 1 185 ? 0.884 -1.349 10.624 1.00 93.88 185 PHE A C 1
ATOM 1439 O O . PHE A 1 185 ? 0.567 -1.734 11.748 1.00 93.88 185 PHE A O 1
ATOM 1446 N N . CYS A 1 186 ? 0.148 -0.438 9.979 1.00 94.44 186 CYS A N 1
ATOM 1447 C CA . CYS A 1 186 ? -1.057 0.153 10.573 1.00 94.44 186 CYS A CA 1
ATOM 1448 C C . CYS A 1 186 ? -2.129 -0.905 10.888 1.00 94.44 186 CYS A C 1
ATOM 1450 O O . CYS A 1 186 ? -2.811 -0.809 11.911 1.00 94.44 186 CYS A O 1
ATOM 1452 N N . SER A 1 187 ? -2.263 -1.926 10.034 1.00 94.75 187 SER A N 1
ATOM 1453 C CA . SER A 1 187 ? -3.148 -3.072 10.276 1.00 94.75 187 SER A CA 1
ATOM 1454 C C . SER A 1 187 ? -2.690 -3.898 11.479 1.00 94.75 187 SER A C 1
ATOM 1456 O O . SER A 1 187 ? -3.512 -4.296 12.303 1.00 94.75 187 SER A O 1
ATOM 1458 N N . TYR A 1 188 ? -1.383 -4.122 11.609 1.00 95.69 188 TYR A N 1
ATOM 1459 C CA . TYR A 1 188 ? -0.783 -4.834 12.734 1.00 95.69 188 TYR A CA 1
ATOM 1460 C C . TYR A 1 188 ? -1.015 -4.105 14.065 1.00 95.69 188 TYR A C 1
ATOM 1462 O O . TYR A 1 188 ? -1.412 -4.733 15.043 1.00 95.69 188 TYR A O 1
ATOM 1470 N N . CYS A 1 189 ? -0.889 -2.777 14.101 1.00 96.25 189 CYS A N 1
ATOM 1471 C CA . CYS A 1 189 ? -1.171 -1.985 15.301 1.00 96.25 189 CYS A CA 1
ATOM 1472 C C . CYS A 1 189 ? -2.630 -2.110 15.778 1.00 96.25 189 CYS A C 1
ATOM 1474 O O . CYS A 1 189 ? -2.892 -2.139 16.978 1.00 96.25 189 CYS A O 1
ATOM 1476 N N . GLU A 1 190 ? -3.593 -2.233 14.863 1.00 96.88 190 GLU A N 1
ATOM 1477 C CA . GLU A 1 190 ? -4.982 -2.534 15.233 1.00 96.88 190 GLU A CA 1
ATOM 1478 C C . GLU A 1 190 ? -5.118 -3.938 15.853 1.00 96.88 190 GLU A C 1
ATOM 1480 O O . GLU A 1 190 ? -5.885 -4.137 16.799 1.00 96.88 190 GLU A O 1
ATOM 1485 N N . VAL A 1 191 ? -4.374 -4.921 15.336 1.00 95.56 191 VAL A N 1
ATOM 1486 C CA . VAL A 1 191 ? -4.335 -6.277 15.902 1.00 95.56 191 VAL A CA 1
ATOM 1487 C C . VAL A 1 191 ? -3.713 -6.265 17.300 1.00 95.56 191 VAL A C 1
ATOM 1489 O O . VAL A 1 191 ? -4.272 -6.896 18.193 1.00 95.56 191 VAL A O 1
ATOM 1492 N N . MET A 1 192 ? -2.633 -5.507 17.524 1.00 96.62 192 MET A N 1
ATOM 1493 C CA . MET A 1 192 ? -2.014 -5.343 18.848 1.00 96.62 192 MET A CA 1
ATOM 1494 C C . MET A 1 192 ? -3.027 -4.855 19.890 1.00 96.62 192 MET A C 1
ATOM 1496 O O . MET A 1 192 ? -3.144 -5.456 20.958 1.00 96.62 192 MET A O 1
ATOM 1500 N N . ILE A 1 193 ? -3.814 -3.824 19.562 1.00 97.00 193 ILE A N 1
ATOM 1501 C CA . ILE A 1 193 ? -4.853 -3.299 20.464 1.00 97.00 193 ILE A CA 1
ATOM 1502 C C . ILE A 1 193 ? -5.895 -4.380 20.778 1.00 97.00 193 ILE A C 1
ATOM 1504 O O . ILE A 1 193 ? -6.247 -4.592 21.937 1.00 97.00 193 ILE A O 1
ATOM 1508 N N . LYS A 1 194 ? -6.362 -5.118 19.762 1.00 94.94 194 LYS A N 1
ATOM 1509 C CA . LYS A 1 194 ? -7.329 -6.216 19.949 1.00 94.94 194 LYS A CA 1
ATOM 1510 C C . LYS A 1 194 ? -6.767 -7.393 20.741 1.00 94.94 194 LYS A C 1
ATOM 1512 O O . LYS A 1 194 ? -7.539 -8.113 21.367 1.00 94.94 194 LYS A O 1
ATOM 1517 N N . ALA A 1 195 ? -5.452 -7.577 20.722 1.00 93.56 195 ALA A N 1
ATOM 1518 C CA . ALA A 1 195 ? -4.745 -8.569 21.521 1.00 93.56 195 ALA A CA 1
ATOM 1519 C C . ALA A 1 195 ? -4.493 -8.112 22.973 1.00 93.56 195 ALA A C 1
ATOM 1521 O O . ALA A 1 195 ? -3.916 -8.866 23.751 1.00 93.56 195 ALA A O 1
ATOM 1522 N N . GLY A 1 196 ? -4.928 -6.906 23.354 1.00 95.50 196 GLY A N 1
ATOM 1523 C CA . GLY A 1 196 ? -4.801 -6.379 24.714 1.00 95.50 196 GLY A CA 1
ATOM 1524 C C . GLY A 1 196 ? -3.564 -5.511 24.953 1.00 95.50 196 GLY A C 1
ATOM 1525 O O . GLY A 1 196 ? -3.336 -5.096 26.088 1.00 95.50 196 GLY A O 1
ATOM 1526 N N . VAL A 1 197 ? -2.775 -5.195 23.918 1.00 95.19 197 VAL A N 1
ATOM 1527 C CA . VAL A 1 197 ? -1.704 -4.195 24.044 1.00 95.19 197 VAL A CA 1
ATOM 1528 C C . VAL A 1 197 ? -2.334 -2.822 24.266 1.00 95.19 197 VAL A C 1
ATOM 1530 O O . VAL A 1 197 ? -3.305 -2.456 23.600 1.00 95.19 197 VAL A O 1
ATOM 1533 N N . SER A 1 198 ? -1.790 -2.044 25.205 1.00 97.94 198 SER A N 1
ATOM 1534 C CA . SER A 1 198 ? -2.352 -0.732 25.519 1.00 97.94 198 SER A CA 1
ATOM 1535 C C . SER A 1 198 ? -2.276 0.215 24.316 1.00 97.94 198 SER A C 1
ATOM 1537 O O . SER A 1 198 ? -1.354 0.169 23.492 1.00 97.94 198 SER A O 1
ATOM 1539 N N . LEU A 1 199 ? -3.261 1.112 24.227 1.00 98.06 199 LEU A N 1
ATOM 1540 C CA . LEU A 1 199 ? -3.315 2.128 23.178 1.00 98.06 199 LEU A CA 1
ATOM 1541 C C . LEU A 1 199 ? -2.065 3.020 23.193 1.00 98.06 199 LEU A C 1
ATOM 1543 O O . LEU A 1 199 ? -1.547 3.350 22.131 1.00 98.06 199 LEU A O 1
ATOM 1547 N N . GLN A 1 200 ? -1.566 3.363 24.384 1.00 97.94 200 GLN A N 1
ATOM 1548 C CA . GLN A 1 200 ? -0.367 4.181 24.557 1.00 97.94 200 GLN A CA 1
ATOM 1549 C C . GLN A 1 200 ? 0.869 3.503 23.959 1.00 97.94 200 GLN A C 1
ATOM 1551 O O . GLN A 1 200 ? 1.503 4.083 23.084 1.00 97.94 200 GLN A O 1
ATOM 1556 N N . VAL A 1 201 ? 1.146 2.249 24.341 1.00 97.44 201 VAL A N 1
ATOM 1557 C CA . VAL A 1 201 ? 2.282 1.481 23.800 1.00 97.44 201 VAL A CA 1
ATOM 1558 C C . VAL A 1 201 ? 2.173 1.364 22.281 1.00 97.44 201 VAL A C 1
ATOM 1560 O O . VAL A 1 201 ? 3.146 1.592 21.570 1.00 97.44 201 VAL A O 1
ATOM 1563 N N . THR A 1 202 ? 0.971 1.086 21.769 1.00 96.50 202 THR A N 1
ATOM 1564 C CA . THR A 1 202 ? 0.731 0.999 20.323 1.00 96.50 202 THR A CA 1
ATOM 1565 C C . THR A 1 202 ? 0.994 2.333 19.614 1.00 96.50 202 THR A C 1
ATOM 1567 O O . THR A 1 202 ? 1.638 2.355 18.565 1.00 96.50 202 THR A O 1
ATOM 1570 N N . ASN A 1 203 ? 0.521 3.456 20.165 1.00 97.62 203 ASN A N 1
ATOM 1571 C CA . ASN A 1 203 ? 0.759 4.783 19.594 1.00 97.62 203 ASN A CA 1
ATOM 1572 C C . ASN A 1 203 ? 2.250 5.149 19.625 1.00 97.62 203 ASN A C 1
ATOM 1574 O O . ASN A 1 203 ? 2.754 5.688 18.642 1.00 97.62 203 ASN A O 1
ATOM 1578 N N . ASP A 1 204 ? 2.968 4.807 20.693 1.00 95.81 204 ASP A N 1
ATOM 1579 C CA . ASP A 1 204 ? 4.409 5.051 20.799 1.00 95.81 204 ASP A CA 1
ATOM 1580 C C . ASP A 1 204 ? 5.198 4.225 19.775 1.00 95.81 204 ASP A C 1
ATOM 1582 O O . ASP A 1 204 ? 6.067 4.766 19.088 1.00 95.81 204 ASP A O 1
ATOM 1586 N N . THR A 1 205 ? 4.834 2.955 19.564 1.00 93.00 205 THR A N 1
ATOM 1587 C CA . THR A 1 205 ? 5.387 2.137 18.471 1.00 93.00 205 THR A CA 1
ATOM 1588 C C . THR A 1 205 ? 5.098 2.760 17.102 1.00 93.00 205 THR A C 1
ATOM 1590 O O . THR A 1 205 ? 5.989 2.853 16.259 1.00 93.00 205 THR A O 1
ATOM 1593 N N . MET A 1 206 ? 3.876 3.252 16.870 1.00 95.25 206 MET A N 1
ATOM 1594 C CA . MET A 1 206 ? 3.541 3.909 15.605 1.00 95.25 206 MET A CA 1
ATOM 1595 C C . MET A 1 206 ? 4.312 5.212 15.381 1.00 95.25 206 MET A C 1
ATOM 1597 O O . MET A 1 206 ? 4.654 5.504 14.237 1.00 95.25 206 MET A O 1
ATOM 1601 N N . ARG A 1 207 ? 4.615 5.987 16.428 1.00 94.25 207 ARG A N 1
ATOM 1602 C CA . ARG A 1 207 ? 5.449 7.199 16.333 1.00 94.25 207 ARG A CA 1
ATOM 1603 C C . ARG A 1 207 ? 6.887 6.893 15.959 1.00 94.25 207 ARG A C 1
ATOM 1605 O O . ARG A 1 207 ? 7.460 7.605 15.141 1.00 94.25 207 ARG A O 1
ATOM 1612 N N . GLN A 1 208 ? 7.455 5.826 16.518 1.00 91.44 208 GLN A N 1
ATOM 1613 C CA . GLN A 1 208 ? 8.802 5.385 16.149 1.00 91.44 208 GLN A CA 1
ATOM 1614 C C . GLN A 1 208 ? 8.898 5.065 14.652 1.00 91.44 208 GLN A C 1
ATOM 1616 O O . GLN A 1 208 ? 9.926 5.328 14.039 1.00 91.44 208 GLN A O 1
ATOM 1621 N N . TYR A 1 209 ? 7.813 4.554 14.063 1.00 87.62 209 TYR A N 1
ATOM 1622 C CA . TYR A 1 209 ? 7.764 4.191 12.649 1.00 87.62 209 TYR A CA 1
ATOM 1623 C C . TYR A 1 209 ? 7.329 5.345 11.719 1.00 87.62 209 TYR A C 1
ATOM 1625 O O . TYR A 1 209 ? 7.907 5.532 10.656 1.00 87.62 209 TYR A O 1
ATOM 1633 N N . THR A 1 210 ? 6.327 6.147 12.102 1.00 86.00 210 THR A N 1
ATOM 1634 C CA . THR A 1 210 ? 5.693 7.171 11.231 1.00 86.00 210 THR A CA 1
ATOM 1635 C C . THR A 1 210 ? 6.104 8.620 11.520 1.00 86.00 210 THR A C 1
ATOM 1637 O O . THR A 1 210 ? 5.666 9.536 10.816 1.00 86.00 210 THR A O 1
ATOM 1640 N N . GLY A 1 211 ? 6.919 8.842 12.554 1.00 88.50 211 GLY A N 1
ATOM 1641 C CA . GLY A 1 211 ? 7.349 10.160 13.022 1.00 88.50 211 GLY A CA 1
ATOM 1642 C C . GLY A 1 211 ? 6.872 10.472 14.444 1.00 88.50 211 GLY A C 1
ATOM 1643 O O . GLY A 1 211 ? 5.713 10.251 14.804 1.00 88.50 211 GLY A O 1
ATOM 1644 N N . ALA A 1 212 ? 7.776 11.020 15.260 1.00 89.75 212 ALA A N 1
ATOM 1645 C CA . ALA A 1 212 ? 7.517 11.337 16.667 1.00 89.75 212 ALA A CA 1
ATOM 1646 C C . ALA A 1 212 ? 6.464 12.446 16.872 1.00 89.75 212 ALA A C 1
ATOM 1648 O O . ALA A 1 212 ? 5.848 12.529 17.931 1.00 89.75 212 ALA A O 1
ATOM 1649 N N . ASP A 1 213 ? 6.230 13.273 15.853 1.00 93.50 213 ASP A N 1
ATOM 1650 C CA . ASP A 1 213 ? 5.329 14.430 15.853 1.00 93.50 213 ASP A CA 1
ATOM 1651 C C . ASP A 1 213 ? 3.840 14.067 15.694 1.00 93.50 213 ASP A C 1
ATOM 1653 O O . ASP A 1 213 ? 2.968 14.933 15.801 1.00 93.50 213 ASP A O 1
ATOM 1657 N N . LYS A 1 214 ? 3.509 12.798 15.416 1.00 91.44 214 LYS A N 1
ATOM 1658 C CA . LYS A 1 214 ? 2.124 12.392 15.144 1.00 91.44 214 LYS A CA 1
ATOM 1659 C C . LYS A 1 214 ? 1.265 12.378 16.411 1.00 91.44 214 LYS A C 1
ATOM 1661 O O . LYS A 1 214 ? 1.562 11.713 17.409 1.00 91.44 214 LYS A O 1
ATOM 1666 N N . SER A 1 215 ? 0.131 13.075 16.335 1.00 95.69 215 SER A N 1
ATOM 1667 C CA . SER A 1 215 ? -0.893 13.064 17.382 1.00 95.69 215 SER A CA 1
ATOM 1668 C C . SER A 1 215 ? -1.624 11.721 17.447 1.00 95.69 215 SER A C 1
ATOM 1670 O O . SER A 1 215 ? -1.805 11.060 16.423 1.00 95.69 215 SER A O 1
ATOM 1672 N N . ASP A 1 216 ? -2.120 11.350 18.632 1.00 96.56 216 ASP A N 1
ATOM 1673 C CA . ASP A 1 216 ? -2.907 10.119 18.831 1.00 96.56 216 ASP A CA 1
ATOM 1674 C C . ASP A 1 216 ? -4.091 10.020 17.862 1.00 96.56 216 ASP A C 1
ATOM 1676 O O . ASP A 1 216 ? -4.339 8.963 17.284 1.00 96.56 216 ASP A O 1
ATOM 1680 N N . LEU A 1 217 ? -4.773 11.145 17.619 1.00 94.50 217 LEU A N 1
ATOM 1681 C CA . LEU A 1 217 ? -5.884 11.230 16.671 1.00 94.50 217 LEU A CA 1
ATOM 1682 C C . LEU A 1 217 ? -5.449 10.890 15.235 1.00 94.50 217 LEU A C 1
ATOM 1684 O O . LEU A 1 217 ? -6.195 10.266 14.481 1.00 94.50 217 LEU A O 1
ATOM 1688 N N . THR A 1 218 ? -4.244 11.297 14.834 1.00 91.44 218 THR A N 1
ATOM 1689 C CA . THR A 1 218 ? -3.699 10.985 13.504 1.00 91.44 218 THR A CA 1
ATOM 1690 C C . THR A 1 218 ? -3.387 9.496 13.382 1.00 91.44 218 THR A C 1
ATOM 1692 O O . THR A 1 218 ? -3.762 8.867 12.393 1.00 91.44 218 THR A O 1
ATOM 1695 N N . LEU A 1 219 ? -2.771 8.914 14.411 1.00 94.12 219 LEU A N 1
ATOM 1696 C CA . LEU A 1 219 ? -2.443 7.487 14.453 1.00 94.12 219 LEU A CA 1
ATOM 1697 C C . LEU A 1 219 ? -3.704 6.615 14.480 1.00 94.12 219 LEU A C 1
ATOM 1699 O O . LEU A 1 219 ? -3.779 5.592 13.800 1.00 94.12 219 LEU A O 1
ATOM 1703 N N . GLU A 1 220 ? -4.738 7.053 15.198 1.00 95.12 220 GLU A N 1
ATOM 1704 C CA . GLU A 1 220 ? -6.051 6.415 15.173 1.00 95.12 220 GLU A CA 1
ATOM 1705 C C . GLU A 1 220 ? -6.661 6.429 13.767 1.00 95.12 220 GLU A C 1
ATOM 1707 O O . GLU A 1 220 ? -7.168 5.406 13.300 1.00 95.12 220 GLU A O 1
ATOM 1712 N N . ARG A 1 221 ? -6.574 7.558 13.054 1.00 89.50 221 ARG A N 1
ATOM 1713 C CA . ARG A 1 221 ? -7.029 7.649 11.660 1.00 89.50 221 ARG A CA 1
ATOM 1714 C C . ARG A 1 221 ? -6.262 6.700 10.743 1.00 89.50 221 ARG A C 1
ATOM 1716 O O . ARG A 1 221 ? -6.893 6.073 9.895 1.00 89.50 221 ARG A O 1
ATOM 1723 N N . TYR A 1 222 ? -4.952 6.539 10.928 1.00 92.00 222 TYR A N 1
ATOM 1724 C CA . TYR A 1 222 ? -4.170 5.556 10.172 1.00 92.00 222 TYR A CA 1
ATOM 1725 C C . TYR A 1 222 ? -4.669 4.129 10.395 1.00 92.00 222 TYR A C 1
ATOM 1727 O O . TYR A 1 222 ? -4.967 3.437 9.422 1.00 92.00 222 TYR A O 1
ATOM 1735 N N . ARG A 1 223 ? -4.848 3.710 11.656 1.00 95.00 223 ARG A N 1
ATOM 1736 C CA . ARG A 1 223 ? -5.382 2.375 11.983 1.00 95.00 223 ARG A CA 1
ATOM 1737 C C . ARG A 1 223 ? -6.769 2.152 11.384 1.00 95.00 223 ARG A C 1
ATOM 1739 O O . ARG A 1 223 ? -7.007 1.137 10.735 1.00 95.00 223 ARG A O 1
ATOM 1746 N N . ARG A 1 224 ? -7.675 3.125 11.522 1.00 91.38 224 ARG A N 1
ATOM 1747 C CA . ARG A 1 224 ? -9.028 3.049 10.939 1.00 91.38 224 ARG A CA 1
ATOM 1748 C C . ARG A 1 224 ? -8.996 2.954 9.411 1.00 91.38 224 ARG A C 1
ATOM 1750 O O . ARG A 1 224 ? -9.743 2.157 8.844 1.00 91.38 224 ARG A O 1
ATOM 1757 N N . GLY A 1 225 ? -8.134 3.730 8.752 1.00 87.88 225 GLY A N 1
ATOM 1758 C CA . GLY A 1 225 ? -7.928 3.657 7.304 1.00 87.88 225 GLY A CA 1
ATOM 1759 C C . GLY A 1 225 ? -7.410 2.287 6.859 1.00 87.88 225 GLY A C 1
ATOM 1760 O O . GLY A 1 225 ? -7.925 1.723 5.896 1.00 87.88 225 GLY A O 1
ATOM 1761 N N . ALA A 1 226 ? -6.483 1.700 7.618 1.00 91.88 226 ALA A N 1
ATOM 1762 C CA . ALA A 1 226 ? -5.974 0.357 7.358 1.00 91.88 226 ALA A CA 1
ATOM 1763 C C . ALA A 1 226 ? -7.060 -0.724 7.509 1.00 91.88 226 ALA A C 1
ATOM 1765 O O . ALA A 1 226 ? -7.218 -1.580 6.639 1.00 91.88 226 ALA A O 1
ATOM 1766 N N . VAL A 1 227 ? -7.891 -0.641 8.555 1.00 92.88 227 VAL A N 1
ATOM 1767 C CA . VAL A 1 227 ? -9.056 -1.530 8.726 1.00 92.88 227 VAL A CA 1
ATOM 1768 C C . VAL A 1 227 ? -10.032 -1.410 7.557 1.00 92.88 227 VAL A C 1
ATOM 1770 O O . VAL A 1 227 ? -10.550 -2.424 7.089 1.00 92.88 227 VAL A O 1
ATOM 1773 N N . TRP A 1 228 ? -10.294 -0.191 7.079 1.00 90.94 228 TRP A N 1
ATOM 1774 C CA . TRP A 1 228 ? -11.137 0.027 5.905 1.00 90.94 228 TRP A CA 1
ATOM 1775 C C . TRP A 1 228 ? -10.542 -0.637 4.658 1.00 90.94 228 TRP A C 1
ATOM 1777 O O . TRP A 1 228 ? -11.247 -1.388 3.986 1.00 90.94 228 TRP A O 1
ATOM 1787 N N . ALA A 1 229 ? -9.247 -0.443 4.394 1.00 90.62 229 ALA A N 1
ATOM 1788 C CA . ALA A 1 229 ? -8.584 -1.029 3.231 1.00 90.62 229 ALA A CA 1
ATOM 1789 C C . ALA A 1 229 ? -8.650 -2.561 3.275 1.00 90.62 229 ALA A C 1
ATOM 1791 O O . ALA A 1 229 ? -9.041 -3.185 2.292 1.00 90.62 229 ALA A O 1
ATOM 1792 N N . ASN A 1 230 ? -8.395 -3.165 4.439 1.00 93.81 230 ASN A N 1
ATOM 1793 C CA . ASN A 1 230 ? -8.505 -4.613 4.629 1.00 93.81 230 ASN A CA 1
ATOM 1794 C C . ASN A 1 230 ? -9.927 -5.131 4.378 1.00 93.81 230 ASN A C 1
ATOM 1796 O O . ASN A 1 230 ? -10.096 -6.183 3.765 1.00 93.81 230 ASN A O 1
ATOM 1800 N N . ARG A 1 231 ? -10.962 -4.390 4.801 1.00 92.50 231 ARG A N 1
ATOM 1801 C CA . ARG A 1 231 ? -12.360 -4.737 4.491 1.00 92.50 231 ARG A CA 1
ATOM 1802 C C . ARG A 1 231 ? -12.635 -4.677 2.991 1.00 92.50 231 ARG A C 1
ATOM 1804 O O . ARG A 1 231 ? -13.313 -5.558 2.477 1.00 92.50 231 ARG A O 1
ATOM 1811 N N . CYS A 1 232 ? -12.100 -3.680 2.289 1.00 90.06 232 CYS A N 1
ATOM 1812 C CA . CYS A 1 232 ? -12.217 -3.592 0.836 1.00 90.06 232 CYS A CA 1
ATOM 1813 C C . CYS A 1 232 ? -11.493 -4.745 0.131 1.00 90.06 232 CYS A C 1
ATOM 1815 O O . CYS A 1 232 ? -12.084 -5.367 -0.745 1.00 90.06 232 CYS A O 1
ATOM 1817 N N . MET A 1 233 ? -10.261 -5.074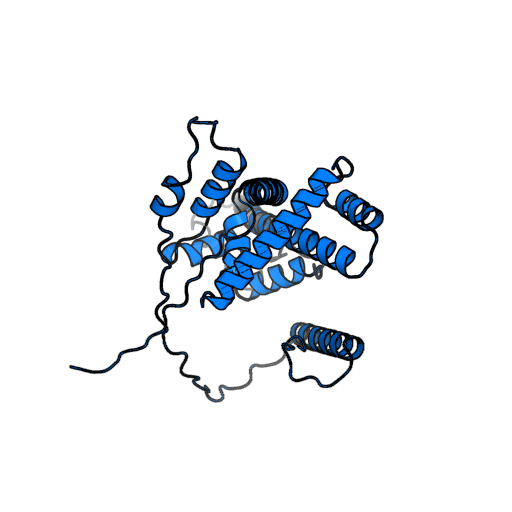 0.534 1.00 93.75 233 MET A N 1
ATOM 1818 C CA . MET A 1 233 ? -9.524 -6.221 -0.010 1.00 93.75 233 MET A CA 1
ATOM 1819 C C . MET A 1 233 ? -10.281 -7.535 0.213 1.00 93.75 233 MET A C 1
ATOM 1821 O O . MET A 1 233 ? -10.405 -8.331 -0.715 1.00 93.75 233 MET A O 1
ATOM 1825 N N . ALA A 1 234 ? -10.820 -7.747 1.418 1.00 93.25 234 ALA A N 1
ATOM 1826 C CA . ALA A 1 234 ? -11.614 -8.930 1.741 1.00 93.25 234 ALA A CA 1
ATOM 1827 C C . ALA A 1 234 ? -12.887 -9.002 0.886 1.00 93.25 234 ALA A C 1
ATOM 1829 O O . ALA A 1 234 ? -13.136 -10.018 0.244 1.00 93.25 234 ALA A O 1
ATOM 1830 N N . ALA A 1 235 ? -13.638 -7.902 0.787 1.00 91.56 235 ALA A N 1
ATOM 1831 C CA . ALA A 1 235 ? -14.838 -7.851 -0.040 1.00 91.56 235 ALA A CA 1
ATOM 1832 C C . ALA A 1 235 ? -14.523 -8.114 -1.522 1.00 91.56 235 ALA A C 1
ATOM 1834 O O . ALA A 1 235 ? -15.212 -8.897 -2.168 1.00 91.56 235 ALA A O 1
ATOM 1835 N N . LEU A 1 236 ? -13.469 -7.511 -2.076 1.00 90.50 236 LEU A N 1
ATOM 1836 C CA . LEU A 1 236 ? -13.044 -7.765 -3.456 1.00 90.50 236 LEU A CA 1
ATOM 1837 C C . LEU A 1 236 ? -12.654 -9.234 -3.658 1.00 90.50 236 LEU A C 1
ATOM 1839 O O . LEU A 1 236 ? -13.055 -9.847 -4.647 1.00 90.50 236 LEU A O 1
ATOM 1843 N N . PHE A 1 237 ? -11.917 -9.812 -2.706 1.00 93.00 237 PHE A N 1
ATOM 1844 C CA . PHE A 1 237 ? -11.541 -11.223 -2.729 1.00 93.00 237 PHE A CA 1
ATOM 1845 C C . PHE A 1 237 ? -12.777 -12.133 -2.780 1.00 93.00 237 PHE A C 1
ATOM 1847 O O . PHE A 1 237 ? -12.865 -12.996 -3.653 1.00 93.00 237 PHE A O 1
ATOM 1854 N N . GLU A 1 238 ? -13.757 -11.895 -1.904 1.00 93.38 238 GLU A N 1
ATOM 1855 C CA . GLU A 1 238 ? -15.028 -12.633 -1.846 1.00 93.38 238 GLU A CA 1
ATOM 1856 C C . GLU A 1 238 ? -15.877 -12.471 -3.117 1.00 93.38 238 GLU A C 1
ATOM 1858 O O . GLU A 1 238 ? -16.628 -13.376 -3.476 1.00 93.38 238 GLU A O 1
ATOM 1863 N N . ASN A 1 239 ? -15.724 -11.354 -3.835 1.00 91.75 239 ASN A N 1
ATOM 1864 C CA . ASN A 1 239 ? -16.384 -11.087 -5.117 1.00 91.75 239 ASN A CA 1
ATOM 1865 C C . ASN A 1 239 ? -15.568 -11.571 -6.335 1.00 91.75 239 ASN A C 1
ATOM 1867 O O . ASN A 1 239 ? -15.771 -11.094 -7.448 1.00 91.75 239 ASN A O 1
ATOM 1871 N N . GLY A 1 240 ? -14.634 -12.509 -6.145 1.00 93.19 240 GLY A N 1
ATOM 1872 C CA . GLY A 1 240 ? -13.955 -13.202 -7.245 1.00 93.19 240 GLY A CA 1
ATOM 1873 C C . GLY A 1 240 ? -12.706 -12.511 -7.794 1.00 93.19 240 GLY A C 1
ATOM 1874 O O . GLY A 1 240 ? -12.115 -13.008 -8.751 1.00 93.19 240 GLY A O 1
ATOM 1875 N N . TRP A 1 241 ? -12.239 -11.416 -7.183 1.00 90.50 241 TRP A N 1
ATOM 1876 C CA . TRP A 1 241 ? -10.984 -10.776 -7.604 1.00 90.50 241 TRP A CA 1
ATOM 1877 C C . TRP A 1 241 ? -9.744 -11.604 -7.239 1.00 90.50 241 TRP A C 1
ATOM 1879 O O . TRP A 1 241 ? -8.671 -11.403 -7.813 1.00 90.50 241 TRP A O 1
ATOM 1889 N N . GLY A 1 242 ? -9.863 -12.540 -6.289 1.00 93.44 242 GLY A N 1
ATOM 1890 C CA . GLY A 1 242 ? -8.751 -13.383 -5.853 1.00 93.44 242 GLY A CA 1
ATOM 1891 C C . GLY A 1 242 ? -7.555 -12.545 -5.393 1.00 93.44 242 GLY A C 1
ATOM 1892 O O . GLY A 1 242 ? -7.720 -11.565 -4.674 1.00 93.44 242 GLY A O 1
ATOM 1893 N N . HIS A 1 243 ? -6.341 -12.889 -5.831 1.00 89.88 243 HIS A N 1
ATOM 1894 C CA . HIS A 1 243 ? -5.123 -12.160 -5.449 1.00 89.88 243 HIS A CA 1
ATOM 1895 C C . HIS A 1 243 ? -5.069 -10.711 -5.967 1.00 89.88 243 HIS A C 1
ATOM 1897 O O . HIS A 1 243 ? -4.357 -9.888 -5.396 1.00 89.88 243 HIS A O 1
ATOM 1903 N N . ARG A 1 244 ? -5.849 -10.360 -7.000 1.00 91.88 244 ARG A N 1
ATOM 1904 C CA . ARG A 1 244 ? -5.891 -8.978 -7.494 1.00 91.88 244 ARG A CA 1
ATOM 1905 C C . ARG A 1 244 ? -6.467 -8.012 -6.454 1.00 91.88 244 ARG A C 1
ATOM 1907 O O . ARG A 1 244 ? -6.211 -6.817 -6.536 1.00 91.88 244 ARG A O 1
ATOM 1914 N N . SER A 1 245 ? -7.213 -8.510 -5.462 1.00 93.00 245 SER A N 1
ATOM 1915 C CA . SER A 1 245 ? -7.863 -7.679 -4.445 1.00 93.00 245 SER A CA 1
ATOM 1916 C C . SER A 1 245 ? -6.886 -6.849 -3.611 1.00 93.00 245 SER A C 1
ATOM 1918 O O . SER A 1 245 ? -7.165 -5.687 -3.333 1.00 93.00 245 SER A O 1
ATOM 1920 N N . TRP A 1 246 ? -5.744 -7.422 -3.230 1.00 91.06 246 TRP A N 1
ATOM 1921 C CA . TRP A 1 246 ? -4.695 -6.726 -2.481 1.00 91.06 246 TRP A CA 1
ATOM 1922 C C . TRP A 1 246 ? -3.679 -6.065 -3.413 1.00 91.06 246 TRP A C 1
ATOM 1924 O O . TRP A 1 246 ? -3.170 -4.989 -3.104 1.00 91.06 246 TRP A O 1
ATOM 1934 N N . GLU A 1 247 ? -3.439 -6.657 -4.585 1.00 93.25 247 GLU A N 1
ATOM 1935 C CA . GLU A 1 247 ? -2.556 -6.091 -5.606 1.00 93.25 247 GLU A CA 1
ATOM 1936 C C . GLU A 1 247 ? -3.059 -4.720 -6.095 1.00 93.25 247 GLU A C 1
ATOM 1938 O O . GLU A 1 247 ? -2.247 -3.831 -6.322 1.00 93.25 247 GLU A O 1
ATOM 1943 N N . LEU A 1 248 ? -4.379 -4.479 -6.145 1.00 93.25 248 LEU A N 1
ATOM 1944 C CA . LEU A 1 248 ? -4.941 -3.142 -6.407 1.00 93.25 248 LEU A CA 1
ATOM 1945 C C . LEU A 1 248 ? -4.397 -2.069 -5.465 1.00 93.25 248 LEU A C 1
ATOM 1947 O O . LEU A 1 248 ? -4.143 -0.946 -5.892 1.00 93.25 248 LEU A O 1
ATOM 1951 N N . PHE A 1 249 ? -4.240 -2.394 -4.184 1.00 92.06 249 PHE A N 1
ATOM 1952 C CA . PHE A 1 249 ? -3.732 -1.448 -3.198 1.00 92.06 249 PHE A CA 1
ATOM 1953 C C . PHE A 1 249 ? -2.222 -1.300 -3.331 1.00 92.06 249 PHE A C 1
ATOM 1955 O O . PHE A 1 249 ? -1.731 -0.178 -3.318 1.00 92.06 249 PHE A O 1
ATOM 1962 N N . LEU A 1 250 ? -1.499 -2.397 -3.567 1.00 91.88 250 LEU A N 1
ATOM 1963 C CA . LEU A 1 250 ? -0.067 -2.343 -3.864 1.00 91.88 250 LEU A CA 1
ATOM 1964 C C . LEU A 1 250 ? 0.223 -1.432 -5.074 1.00 91.88 250 LEU A C 1
ATOM 1966 O O . LEU A 1 250 ? 1.057 -0.540 -4.985 1.00 91.88 250 LEU A O 1
ATOM 1970 N N . LEU A 1 251 ? -0.502 -1.613 -6.182 1.00 91.44 251 LEU A N 1
ATOM 1971 C CA . LEU A 1 251 ? -0.285 -0.875 -7.431 1.00 91.44 251 LEU A CA 1
ATOM 1972 C C . LEU A 1 251 ? -0.901 0.534 -7.413 1.00 91.44 251 LEU A C 1
ATOM 1974 O O . LEU A 1 251 ? -0.336 1.469 -7.975 1.00 91.44 251 LEU A O 1
ATOM 1978 N N . GLY A 1 252 ? -2.057 0.705 -6.769 1.00 84.69 252 GLY A N 1
ATOM 1979 C CA . GLY A 1 252 ? -2.797 1.970 -6.728 1.00 84.69 252 GLY A CA 1
ATOM 1980 C C . GLY A 1 252 ? -2.216 3.006 -5.768 1.00 84.69 252 GLY A C 1
ATOM 1981 O O . GLY A 1 252 ? -2.450 4.203 -5.936 1.00 84.69 252 GLY A O 1
ATOM 1982 N N . MET A 1 253 ? -1.439 2.573 -4.772 1.00 77.50 253 MET A N 1
ATOM 1983 C CA . MET A 1 253 ? -0.811 3.469 -3.794 1.00 77.50 253 MET A CA 1
ATOM 1984 C C . MET A 1 253 ? 0.484 4.116 -4.307 1.00 77.50 253 MET A C 1
ATOM 1986 O O . MET A 1 253 ? 0.995 5.032 -3.670 1.00 77.50 253 MET A O 1
ATOM 1990 N N . PHE A 1 254 ? 0.962 3.723 -5.492 1.00 58.91 254 PHE A N 1
ATOM 1991 C CA . PHE A 1 254 ? 2.170 4.264 -6.122 1.00 58.91 254 PHE A CA 1
ATOM 1992 C C . PHE A 1 254 ? 2.083 5.763 -6.478 1.00 58.91 254 PHE A C 1
ATOM 1994 O O . PHE A 1 254 ? 3.101 6.435 -6.629 1.00 58.91 254 PHE A O 1
ATOM 2001 N N . LEU A 1 255 ? 0.883 6.344 -6.606 1.00 52.56 255 LEU A N 1
ATOM 2002 C CA . LEU A 1 255 ? 0.739 7.765 -6.948 1.00 52.56 255 LEU A CA 1
ATOM 2003 C C . LEU A 1 255 ? 0.966 8.694 -5.740 1.00 52.56 255 LEU A C 1
ATOM 2005 O O . LEU A 1 255 ? 0.028 9.358 -5.306 1.00 52.56 255 LEU A O 1
ATOM 2009 N N . ARG A 1 256 ? 2.211 8.779 -5.241 1.00 53.03 256 ARG A N 1
ATOM 2010 C CA . ARG A 1 256 ? 2.824 9.860 -4.417 1.00 53.03 256 ARG A CA 1
ATOM 2011 C C . ARG A 1 256 ? 2.042 10.421 -3.216 1.00 53.03 256 ARG A C 1
ATOM 2013 O O . ARG A 1 256 ? 2.456 11.415 -2.617 1.00 53.03 256 ARG A O 1
ATOM 2020 N N . GLN A 1 257 ? 0.916 9.838 -2.838 1.00 52.88 257 GLN A N 1
ATOM 2021 C CA . GLN A 1 257 ? 0.209 10.156 -1.609 1.00 52.88 257 GLN A CA 1
ATOM 2022 C C . GLN A 1 257 ? 0.672 9.134 -0.592 1.00 52.88 257 GLN A C 1
ATOM 2024 O O . GLN A 1 257 ? 0.399 7.949 -0.756 1.00 52.88 257 GLN A O 1
ATOM 2029 N N . SER A 1 258 ? 1.374 9.591 0.449 1.00 55.84 258 SER A N 1
ATOM 2030 C CA . SER A 1 258 ? 1.741 8.710 1.556 1.00 55.84 258 SER A CA 1
ATOM 2031 C C . SER A 1 258 ? 0.507 7.919 1.990 1.00 55.84 258 SER A C 1
ATOM 2033 O O . SER A 1 258 ? -0.590 8.487 2.075 1.00 55.84 258 SER A O 1
ATOM 2035 N N . CYS A 1 259 ? 0.672 6.620 2.258 1.00 57.62 259 CYS A N 1
ATOM 2036 C CA . CYS A 1 259 ? -0.393 5.739 2.750 1.00 57.62 259 CYS A CA 1
ATOM 2037 C C . CYS A 1 259 ? -1.207 6.427 3.862 1.00 57.62 259 CYS A C 1
ATOM 2039 O O . CYS A 1 259 ? -2.435 6.391 3.895 1.00 57.62 259 CYS A O 1
ATOM 2041 N N . CYS A 1 260 ? -0.497 7.167 4.709 1.00 59.84 260 CYS A N 1
ATOM 2042 C CA . CYS A 1 260 ? -1.003 8.071 5.726 1.00 59.84 260 CYS A CA 1
ATOM 2043 C C . CYS A 1 260 ? -2.095 9.048 5.242 1.00 59.84 260 CYS A C 1
ATOM 2045 O O . CYS A 1 260 ? -3.154 9.142 5.860 1.00 59.84 260 CYS A O 1
ATOM 2047 N N . SER A 1 261 ? -1.875 9.763 4.137 1.00 63.06 261 SER A N 1
ATOM 2048 C CA . SER A 1 261 ? -2.835 10.729 3.584 1.00 63.06 261 SER A CA 1
ATOM 2049 C C . SER A 1 261 ? -4.121 10.041 3.133 1.00 63.06 261 SER A C 1
ATOM 2051 O O . SER A 1 261 ? -5.208 10.450 3.541 1.00 63.06 261 SER A O 1
ATOM 2053 N N . LEU A 1 262 ? -3.993 8.948 2.374 1.00 65.69 262 LEU A N 1
ATOM 2054 C CA . LEU A 1 262 ? -5.135 8.183 1.879 1.00 65.69 262 LEU A CA 1
ATOM 2055 C C . LEU A 1 262 ? -5.919 7.554 3.044 1.00 65.69 262 LEU A C 1
ATOM 2057 O O . LEU A 1 262 ? -7.138 7.699 3.110 1.00 65.69 262 LEU A O 1
ATOM 2061 N N . CYS A 1 263 ? -5.234 6.951 4.019 1.00 65.12 263 CYS A N 1
ATOM 2062 C CA . CYS A 1 263 ? -5.859 6.407 5.226 1.00 65.12 263 CYS A CA 1
ATOM 2063 C C . CYS A 1 263 ? -6.583 7.485 6.048 1.00 65.12 263 CYS A C 1
ATOM 2065 O O . CYS A 1 263 ? -7.717 7.258 6.473 1.00 65.12 263 CYS A O 1
ATOM 2067 N N . ILE A 1 264 ? -5.982 8.670 6.234 1.00 63.06 264 ILE A N 1
ATOM 2068 C CA . ILE A 1 264 ? -6.631 9.810 6.908 1.00 63.06 264 ILE A CA 1
ATOM 2069 C C . ILE A 1 264 ? -7.893 10.228 6.160 1.00 63.06 264 ILE A C 1
ATOM 2071 O O . ILE A 1 264 ? -8.940 10.433 6.780 1.00 63.06 264 ILE A O 1
ATOM 2075 N N . ALA A 1 265 ? -7.808 10.367 4.839 1.00 65.31 265 ALA A N 1
ATOM 2076 C CA . ALA A 1 265 ? -8.955 10.708 4.019 1.00 65.31 265 ALA A CA 1
ATOM 2077 C C . ALA A 1 265 ? -10.089 9.700 4.200 1.00 65.31 265 ALA A C 1
ATOM 2079 O O . ALA A 1 265 ? -11.209 10.064 4.558 1.00 65.31 265 ALA A O 1
ATOM 2080 N N . LEU A 1 266 ? -9.788 8.424 4.011 1.00 63.56 266 LEU A N 1
ATOM 2081 C CA . LEU A 1 266 ? -10.771 7.350 4.059 1.00 63.56 266 LEU A CA 1
ATOM 2082 C C . LEU A 1 266 ? -11.402 7.190 5.449 1.00 63.56 266 LEU A C 1
ATOM 2084 O O . LEU A 1 266 ? -12.612 6.963 5.556 1.00 63.56 266 LEU A O 1
ATOM 2088 N N . ALA A 1 267 ? -10.620 7.386 6.515 1.00 60.16 267 ALA A N 1
ATOM 2089 C CA . ALA A 1 267 ? -11.123 7.391 7.885 1.00 60.16 267 ALA A CA 1
ATOM 2090 C C . ALA A 1 267 ? -12.118 8.539 8.126 1.00 60.16 267 ALA A C 1
ATOM 2092 O O . ALA A 1 267 ? -13.169 8.328 8.735 1.00 60.16 267 ALA A O 1
ATOM 2093 N N . ASN A 1 268 ? -11.833 9.735 7.600 1.00 61.56 268 ASN A N 1
ATOM 2094 C CA . ASN A 1 268 ? -12.733 10.884 7.710 1.00 61.56 268 ASN A CA 1
ATOM 2095 C C . ASN A 1 268 ? -14.023 10.692 6.890 1.00 61.56 268 ASN A C 1
ATOM 2097 O O . ASN A 1 268 ? -15.099 11.060 7.355 1.00 61.56 268 ASN A O 1
ATOM 2101 N N . GLY A 1 269 ? -13.947 10.076 5.704 1.00 57.81 269 GLY A N 1
ATOM 2102 C CA . GLY A 1 269 ? -15.129 9.766 4.887 1.00 57.81 269 GLY A CA 1
ATOM 2103 C C . GLY A 1 269 ? -16.046 8.711 5.517 1.00 57.81 269 GLY A C 1
ATOM 2104 O O . GLY A 1 269 ? -17.269 8.845 5.477 1.00 57.81 269 GLY A O 1
ATOM 2105 N N . SER A 1 270 ? -15.461 7.700 6.166 1.00 53.09 270 SER A N 1
ATOM 2106 C CA . SER A 1 270 ? -16.206 6.643 6.868 1.00 53.09 270 SER A CA 1
ATOM 2107 C C . SER A 1 270 ? -16.967 7.169 8.093 1.00 53.09 270 SER A C 1
ATOM 2109 O O . SER A 1 270 ? -18.045 6.667 8.401 1.00 53.09 270 SER A O 1
ATOM 2111 N N . TYR A 1 271 ? -16.438 8.202 8.762 1.00 42.81 271 TYR A N 1
ATOM 2112 C CA . TYR A 1 271 ? -17.084 8.850 9.909 1.00 42.81 271 TYR A CA 1
ATOM 2113 C C . TYR A 1 271 ? -18.350 9.622 9.511 1.00 42.81 271 TYR A C 1
ATOM 2115 O O . TYR A 1 271 ? -19.348 9.583 10.221 1.00 42.81 271 TYR A O 1
ATOM 2123 N N . VAL A 1 272 ? -18.339 10.271 8.343 1.00 46.41 272 VAL A N 1
ATOM 2124 C CA . VAL A 1 272 ? -19.470 11.083 7.860 1.00 46.41 272 VAL A CA 1
ATOM 2125 C C . VAL A 1 272 ? -20.637 10.220 7.367 1.00 46.41 272 VAL A C 1
ATOM 2127 O O . VAL A 1 272 ? -21.776 10.675 7.376 1.00 46.41 272 VAL A O 1
ATOM 2130 N N . ARG A 1 273 ?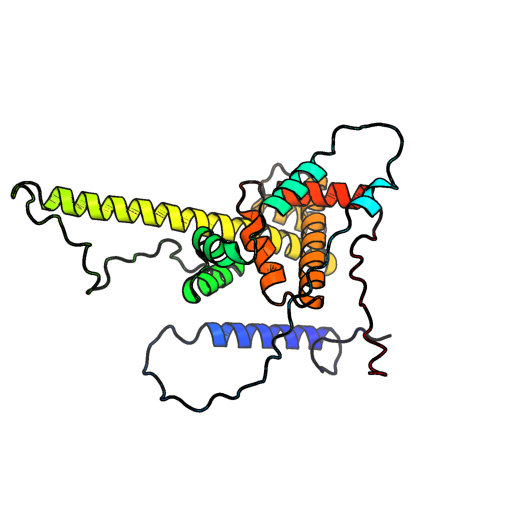 -20.384 8.976 6.938 1.00 49.88 273 ARG A N 1
ATOM 2131 C CA . ARG A 1 273 ? -21.406 8.126 6.301 1.00 49.88 273 ARG A CA 1
ATOM 2132 C C . ARG A 1 273 ? -21.970 6.993 7.146 1.00 49.88 273 ARG A C 1
ATOM 2134 O O . ARG A 1 273 ? -22.735 6.221 6.587 1.00 49.88 273 ARG A O 1
ATOM 2141 N N . GLY A 1 274 ? -21.624 6.889 8.432 1.00 34.38 274 GLY A N 1
ATOM 2142 C CA . GLY A 1 274 ? -22.250 5.931 9.352 1.00 34.38 274 GLY A CA 1
ATOM 2143 C C . GLY A 1 274 ? -22.433 4.539 8.739 1.00 34.38 274 GLY A C 1
ATOM 2144 O O . GLY A 1 274 ? -23.546 4.175 8.400 1.00 34.38 274 GLY A O 1
ATOM 2145 N N . SER A 1 275 ? -21.335 3.796 8.558 1.00 45.25 275 SER A N 1
ATOM 2146 C CA . SER A 1 275 ? -21.324 2.337 8.353 1.00 45.25 275 SER A CA 1
ATOM 2147 C C . SER A 1 275 ? -22.485 1.756 7.523 1.00 45.25 275 SER A C 1
ATOM 2149 O O . SER A 1 275 ? -23.449 1.309 8.124 1.00 45.25 275 SER A O 1
ATOM 2151 N N . ASN A 1 276 ? -22.387 1.726 6.181 1.00 34.06 276 ASN A N 1
ATOM 2152 C CA . ASN A 1 276 ? -23.010 0.712 5.290 1.00 34.06 276 ASN A CA 1
ATOM 2153 C C . ASN A 1 276 ? -22.814 1.045 3.795 1.00 34.06 276 ASN A C 1
ATOM 2155 O O . ASN A 1 276 ? -23.771 1.197 3.042 1.00 34.06 276 ASN A O 1
ATOM 2159 N N . VAL A 1 277 ? -21.570 1.143 3.316 1.00 38.66 277 VAL A N 1
ATOM 2160 C CA . VAL A 1 277 ? -21.321 1.097 1.861 1.00 38.66 277 VAL A CA 1
ATOM 2161 C C . VAL A 1 277 ? -20.218 0.094 1.562 1.00 38.66 277 VAL A C 1
ATOM 2163 O O . VAL A 1 277 ? -19.093 0.449 1.237 1.00 38.66 277 VAL A O 1
ATOM 2166 N N . VAL A 1 278 ? -20.573 -1.182 1.688 1.00 39.44 278 VAL A N 1
ATOM 2167 C CA . VAL A 1 278 ? -20.108 -2.229 0.774 1.00 39.44 278 VAL A CA 1
ATOM 2168 C C . VAL A 1 278 ? -21.354 -3.033 0.412 1.00 39.44 278 VAL A C 1
ATOM 2170 O O . VAL A 1 278 ? -21.628 -4.087 0.973 1.00 39.44 278 VAL A O 1
ATOM 2173 N N . ALA A 1 279 ? -22.187 -2.479 -0.469 1.00 33.12 279 ALA A N 1
ATOM 2174 C CA . ALA A 1 279 ? -23.296 -3.222 -1.055 1.00 33.12 279 ALA A CA 1
ATOM 2175 C C . ALA A 1 279 ? -22.748 -4.084 -2.202 1.00 33.12 279 ALA A C 1
ATOM 2177 O O . ALA A 1 279 ? -22.906 -3.754 -3.372 1.00 33.12 279 ALA A O 1
ATOM 2178 N N . ALA A 1 280 ? -22.072 -5.180 -1.861 1.00 34.16 280 ALA A N 1
ATOM 2179 C CA . ALA A 1 280 ? -21.874 -6.281 -2.793 1.00 34.16 280 ALA A CA 1
ATOM 2180 C C . ALA A 1 280 ? -23.152 -7.130 -2.755 1.00 34.16 280 ALA A C 1
ATOM 2182 O O . ALA A 1 280 ? -23.344 -7.968 -1.875 1.00 34.16 280 ALA A O 1
ATOM 2183 N N . ARG A 1 281 ? -24.103 -6.830 -3.646 1.00 30.91 281 ARG A N 1
ATOM 2184 C CA . ARG A 1 281 ? -25.361 -7.578 -3.738 1.00 30.91 281 ARG A CA 1
ATOM 2185 C C . ARG A 1 281 ? -25.102 -8.842 -4.557 1.00 30.91 281 ARG A C 1
ATOM 2187 O O . ARG A 1 281 ? -24.835 -8.765 -5.750 1.00 30.91 281 ARG A O 1
ATOM 2194 N N . ARG A 1 282 ? -25.192 -10.004 -3.910 1.00 33.06 282 ARG A N 1
ATOM 2195 C CA . ARG A 1 282 ? -25.184 -11.315 -4.568 1.00 33.06 282 ARG A CA 1
ATOM 2196 C C . ARG A 1 282 ? -26.445 -11.418 -5.433 1.00 33.06 282 ARG A C 1
ATOM 2198 O O . ARG A 1 282 ? -27.546 -11.445 -4.887 1.00 33.06 282 ARG A O 1
ATOM 2205 N N . VAL A 1 283 ? -26.310 -11.452 -6.758 1.00 29.73 283 VAL A N 1
ATOM 2206 C CA . VAL A 1 283 ? -27.422 -11.851 -7.632 1.00 29.73 283 VAL A CA 1
ATOM 2207 C C . VAL A 1 283 ? -27.481 -13.373 -7.586 1.00 29.73 283 VAL A C 1
ATOM 2209 O O . VAL A 1 283 ? -26.582 -14.058 -8.067 1.00 29.73 283 VAL A O 1
ATOM 2212 N N . SER A 1 284 ? -28.505 -13.914 -6.928 1.00 31.22 284 SER A N 1
ATOM 2213 C CA . SER A 1 284 ? -28.805 -15.339 -6.984 1.00 31.22 284 SER A CA 1
ATOM 2214 C C . SER A 1 284 ? -29.282 -15.680 -8.392 1.00 31.22 284 SER A C 1
ATOM 2216 O O . SER A 1 284 ? -30.341 -15.214 -8.808 1.00 31.22 284 SER A O 1
ATOM 2218 N N . HIS A 1 285 ? -28.528 -16.510 -9.109 1.00 30.95 285 HIS A N 1
ATOM 2219 C CA . HIS A 1 285 ? -29.044 -17.204 -10.283 1.00 30.95 285 HIS A CA 1
ATOM 2220 C C . HIS A 1 285 ? -30.126 -18.187 -9.815 1.00 30.95 285 HIS A C 1
ATOM 2222 O O . HIS A 1 285 ? -29.831 -19.279 -9.338 1.00 30.95 285 HIS A O 1
ATOM 2228 N N . ALA A 1 286 ? -31.384 -17.775 -9.927 1.00 35.53 286 ALA A N 1
ATOM 2229 C CA . ALA A 1 286 ? -32.537 -18.657 -9.906 1.00 35.53 286 ALA A CA 1
ATOM 2230 C C . ALA A 1 286 ? -33.383 -18.298 -11.125 1.00 35.53 286 ALA A C 1
ATOM 2232 O O . ALA A 1 286 ? -34.065 -17.283 -11.106 1.00 35.53 286 ALA A O 1
ATOM 2233 N N . GLN A 1 287 ? -33.241 -19.111 -12.174 1.00 28.48 287 GLN A N 1
ATOM 2234 C CA . GLN A 1 287 ? -34.199 -19.422 -13.245 1.00 28.48 287 GLN A CA 1
ATOM 2235 C C . GLN A 1 287 ? -33.424 -19.760 -14.516 1.00 28.48 287 GLN A C 1
ATOM 2237 O O . GLN A 1 287 ? -33.115 -18.911 -15.343 1.00 28.48 287 GLN A O 1
ATOM 2242 N N . CYS A 1 288 ? -33.099 -21.044 -14.641 1.00 28.05 288 CYS A N 1
ATOM 2243 C CA . CYS A 1 288 ? -32.886 -21.679 -15.929 1.00 28.05 288 CYS A CA 1
ATOM 2244 C C . CYS A 1 288 ? -34.087 -22.611 -16.128 1.00 28.05 288 CYS A C 1
ATOM 2246 O O . CYS A 1 288 ? -34.061 -23.761 -15.696 1.00 28.05 288 CYS A O 1
ATOM 2248 N N . GLN A 1 289 ? -35.181 -22.071 -16.663 1.00 28.48 289 GLN A N 1
ATOM 2249 C CA . GLN A 1 289 ? -36.259 -22.837 -17.285 1.00 28.48 289 GLN A CA 1
ATOM 2250 C C . GLN A 1 289 ? -36.829 -21.998 -18.433 1.00 28.48 289 GLN A C 1
ATOM 2252 O O . GLN A 1 289 ? -37.266 -20.878 -18.188 1.00 28.48 289 GLN A O 1
ATOM 2257 N N . GLN A 1 290 ? -36.852 -22.612 -19.627 1.00 28.69 290 GLN A N 1
ATOM 2258 C CA . GLN A 1 290 ? -37.456 -22.155 -20.893 1.00 28.69 290 GLN A CA 1
ATOM 2259 C C . GLN A 1 290 ? -36.652 -21.016 -21.553 1.00 28.69 290 GLN A C 1
ATOM 2261 O O . GLN A 1 290 ? -36.575 -19.922 -21.013 1.00 28.69 290 GLN A O 1
ATOM 2266 N N . PHE A 1 291 ? -35.965 -21.185 -22.685 1.00 33.03 291 PHE A N 1
ATOM 2267 C CA . PHE A 1 291 ? -36.196 -21.995 -23.888 1.00 33.03 291 PHE A CA 1
ATOM 2268 C C . PHE A 1 291 ? -34.903 -22.640 -24.398 1.00 33.03 291 PHE A C 1
ATOM 2270 O O . PHE A 1 291 ? -33.824 -22.057 -24.151 1.00 33.03 291 PHE A O 1
#

Organism: NCBI:txid2100454

Secondary structure (DSSP, 8-state):
-PPPPSS---S-HHHHHHHHHHHHHHHHHHTTTTSS---PPP--------------------TTTTTTT--SS-----HHHHHHHHHHHHSPPTTTHHHHHHHTT--SHHHHHHHHHHHTT---S-SS------TT-------S---GGGHHHHHHHHHHHHHHHHHHHHHHHHHHHHHHHHHHHHHHHHHHHHTT--HHHHHHHHHHHH-TT--HHHHHHHHHHHHHHHHHHHHHIIIIITTHHHHHHHHHTTSS--HHHHHHHHHHHHHHTTS----------------

Radius of gyration: 24.54 Å; chains: 1; bounding box: 79×58×60 Å

pLDDT: mean 72.4, std 21.35, range [28.05, 98.06]

Sequence (291 aa):
MGKDRVFPFKGPDRAYIDYLERRLVTALSSLRLDQGGLSAPAPYASHAHNLSTGGYQFIECNPQAAKQAQPDKPATPATWSKQFHNFLKALPTEAGWLEARRRAGVDTPVRNQNALKSILGNAGVVIFHGQYPSPGYQIPSLPSRLPTDSEMLVVRGYQYGNFVSHCGQDRDFAETVATFQDLVFCSYCEVMIKAGVSLQVTNDTMRQYTGADKSDLTLERYRRGAVWANRCMAALFENGWGHRSWELFLLGMFLRQSCCSLCIALANGSYVRGSNVVAARRVSHAQCQQF